Protein AF-A0A950P1V5-F1 (afdb_monomer)

Mean predicted aligned error: 19.99 Å

Radius of gyration: 37.84 Å; Cα contacts (8 Å, |Δi|>4): 64; chains: 1; bounding box: 60×74×129 Å

Sequence (210 aa):
MPAAGVVMMIVVALIVAALVFILVATIMALMKITRGLDQAIAGVRGIIEKTAPVNDVVNTINRNLDAGVDLLEGLLVKKAGLRDAVGLIEGLYPGAARQGLRNFPESTKVTAPRIAEVYTKGTLTLARLGREAPVAGASPNGPALRDVERGSLMARLLYPEIRQSRPEHMPRSPIIGTDSPVRYEPTETPGVRPRMPGRTALAEPQTGES

Foldseek 3Di:
DPPVVVVVVVVVVVVVVVVVVVVVVVVVVVVVVVVVVVVVVVVVVVVCVVCVVVVVVVVVVVVVVVVVLVVVLVVLCVPQNLQRSLQLCCQQPNPCSCVSNVVCNCSVVHDRDPCVVVDDPVVVVVSNVVCVPLVNVCPPPDPSPDCPPVVVVSVCVVPVPPPPPDDPDDDDDDDPDPPPPPPDDDDPDPPDDPDPPDPDDPDDDDDDDD

Solvent-accessible surface area (backbone atoms only — not comparable to full-atom values): 13042 Å² total; per-residue (Å²): 129,63,70,70,61,57,53,52,53,52,53,51,52,51,51,52,52,53,50,51,51,53,52,53,53,50,51,53,51,52,52,52,50,52,54,52,48,52,53,50,51,52,53,52,50,52,50,50,66,69,43,51,69,52,51,58,52,51,54,48,48,52,52,52,50,50,56,50,47,54,50,48,37,51,50,42,32,74,74,59,32,61,58,51,37,33,8,54,36,33,64,78,40,75,81,40,33,67,76,62,32,68,94,40,72,67,56,75,76,50,80,58,50,62,42,85,78,77,45,56,72,68,59,52,49,55,54,46,48,56,51,66,31,76,81,44,65,65,46,94,87,54,79,86,82,75,51,69,67,61,55,50,50,53,52,40,69,76,51,61,88,63,78,81,77,72,66,96,73,71,84,80,72,85,72,90,58,88,85,54,84,83,87,64,84,85,72,81,57,95,88,63,77,82,76,77,80,76,94,71,83,87,76,83,86,83,89,80,84,135

Structure (mmCIF, N/CA/C/O backbone):
data_AF-A0A950P1V5-F1
#
_entry.id   AF-A0A950P1V5-F1
#
loop_
_atom_site.group_PDB
_atom_site.id
_atom_site.type_symbol
_atom_site.label_atom_id
_atom_site.label_alt_id
_atom_site.label_comp_id
_atom_site.label_asym_id
_atom_site.label_entity_id
_atom_site.label_seq_id
_atom_site.pdbx_PDB_ins_code
_atom_site.Cartn_x
_atom_site.Cartn_y
_atom_site.Cartn_z
_atom_site.occupancy
_atom_site.B_iso_or_equiv
_atom_site.auth_seq_id
_atom_site.auth_comp_id
_atom_site.auth_asym_id
_atom_site.auth_atom_id
_atom_site.pdbx_PDB_model_num
ATOM 1 N N . MET A 1 1 ? 29.519 7.840 -70.879 1.00 65.69 1 MET A N 1
ATOM 2 C CA . MET A 1 1 ? 28.304 7.933 -70.037 1.00 65.69 1 MET A CA 1
ATOM 3 C C . MET A 1 1 ? 27.957 9.405 -69.870 1.00 65.69 1 MET A C 1
ATOM 5 O O . MET A 1 1 ? 28.887 10.174 -69.651 1.00 65.69 1 MET A O 1
ATOM 9 N N . PRO A 1 2 ? 26.691 9.826 -70.029 1.00 83.25 2 PRO A N 1
ATOM 10 C CA . PRO A 1 2 ? 26.320 11.230 -69.860 1.00 83.25 2 PRO A CA 1
ATOM 11 C C . PRO A 1 2 ? 26.574 11.660 -68.409 1.00 83.25 2 PRO A C 1
ATOM 13 O O . PRO A 1 2 ? 26.212 10.934 -67.483 1.00 83.25 2 PRO A O 1
ATOM 16 N N . ALA A 1 3 ? 27.189 12.829 -68.208 1.00 81.12 3 ALA A N 1
ATOM 17 C CA . ALA A 1 3 ? 27.579 13.337 -66.887 1.00 81.12 3 ALA A CA 1
ATOM 18 C C . ALA A 1 3 ? 26.415 13.335 -65.872 1.00 81.12 3 ALA A C 1
ATOM 20 O O . ALA A 1 3 ? 26.610 13.002 -64.707 1.00 81.12 3 ALA A O 1
ATOM 21 N N . ALA A 1 4 ? 25.188 13.594 -66.336 1.00 84.25 4 ALA A N 1
ATOM 22 C CA . ALA A 1 4 ? 23.976 13.543 -65.519 1.00 84.25 4 ALA A CA 1
ATOM 23 C C . ALA A 1 4 ? 23.701 12.157 -64.895 1.00 84.25 4 ALA A C 1
ATOM 25 O O . ALA A 1 4 ? 23.273 12.075 -63.745 1.00 84.25 4 ALA A O 1
ATOM 26 N N . GLY A 1 5 ? 23.987 11.064 -65.612 1.00 88.50 5 GLY A N 1
ATOM 27 C CA . GLY A 1 5 ? 23.762 9.702 -65.110 1.00 88.50 5 GLY A CA 1
ATOM 28 C C . GLY A 1 5 ? 24.738 9.308 -63.999 1.00 88.50 5 GLY A C 1
ATOM 29 O O . GLY A 1 5 ? 24.355 8.642 -63.040 1.00 88.50 5 GLY A O 1
ATOM 30 N N . VAL A 1 6 ? 25.987 9.774 -64.088 1.00 90.88 6 VAL A N 1
ATOM 31 C CA . VAL A 1 6 ? 27.009 9.536 -63.056 1.00 90.88 6 VAL A CA 1
ATOM 32 C C . VAL A 1 6 ? 26.657 10.287 -61.770 1.00 90.88 6 VAL A C 1
ATOM 34 O O . VAL A 1 6 ? 26.724 9.711 -60.687 1.00 90.88 6 VAL A O 1
ATOM 37 N N . VAL A 1 7 ? 26.207 11.541 -61.886 1.00 93.19 7 VAL A N 1
ATOM 38 C CA . VAL A 1 7 ? 25.771 12.343 -60.731 1.00 93.19 7 VAL A CA 1
ATOM 39 C C . VAL A 1 7 ? 24.582 11.690 -60.024 1.00 93.19 7 VAL A C 1
ATOM 41 O O . VAL A 1 7 ? 24.609 11.548 -58.804 1.00 93.19 7 VAL A O 1
ATOM 44 N N . MET A 1 8 ? 23.574 11.224 -60.768 1.00 92.50 8 MET A N 1
ATOM 45 C CA . MET A 1 8 ? 22.411 10.541 -60.187 1.00 92.50 8 MET A CA 1
ATOM 46 C C . MET A 1 8 ? 22.811 9.274 -59.414 1.00 92.50 8 MET A C 1
ATOM 48 O O . MET A 1 8 ? 22.358 9.077 -58.288 1.00 92.50 8 MET A O 1
ATOM 52 N N . MET A 1 9 ? 23.698 8.448 -59.980 1.00 93.19 9 MET A N 1
ATOM 53 C CA . MET A 1 9 ? 24.214 7.240 -59.321 1.00 93.19 9 MET A CA 1
ATOM 54 C C . MET A 1 9 ? 24.942 7.561 -58.012 1.00 93.19 9 MET A C 1
ATOM 56 O O . MET A 1 9 ? 24.708 6.895 -57.005 1.00 93.19 9 MET A O 1
ATOM 60 N N . ILE A 1 10 ? 25.779 8.602 -58.003 1.00 95.50 10 ILE A N 1
ATOM 61 C CA . ILE A 1 10 ? 26.493 9.037 -56.794 1.00 95.50 10 ILE A CA 1
ATOM 62 C C . ILE A 1 10 ? 25.501 9.518 -55.729 1.00 95.50 10 ILE A C 1
ATOM 64 O O . ILE A 1 10 ? 25.613 9.122 -54.571 1.00 95.50 10 ILE A O 1
ATOM 68 N N . VAL A 1 11 ? 24.505 10.324 -56.107 1.00 96.44 11 VAL A N 1
ATOM 69 C CA . VAL A 1 11 ? 23.485 10.825 -55.172 1.00 96.44 11 VAL A CA 1
ATOM 70 C C . VAL A 1 11 ? 22.694 9.674 -54.551 1.00 96.44 11 VAL A C 1
ATOM 72 O O . VAL A 1 11 ? 22.540 9.629 -53.332 1.00 96.44 11 VAL A O 1
ATOM 75 N N . VAL A 1 12 ? 22.239 8.712 -55.358 1.00 96.88 12 VAL A N 1
ATOM 76 C CA . VAL A 1 12 ? 21.519 7.532 -54.853 1.00 96.88 12 VAL A CA 1
ATOM 77 C C . VAL A 1 12 ? 22.410 6.708 -53.925 1.00 96.88 12 VAL A C 1
ATOM 79 O O . VAL A 1 12 ? 21.968 6.335 -52.840 1.00 96.88 12 VAL A O 1
ATOM 82 N N . ALA A 1 13 ? 23.670 6.474 -54.299 1.00 96.56 13 ALA A N 1
ATOM 83 C CA . ALA A 1 13 ? 24.614 5.744 -53.458 1.00 96.56 13 ALA A CA 1
ATOM 84 C C . ALA A 1 13 ? 24.830 6.431 -52.098 1.00 96.56 13 ALA A C 1
ATOM 86 O O . ALA A 1 13 ? 24.837 5.756 -51.069 1.00 96.56 13 ALA A O 1
ATOM 87 N N . LEU A 1 14 ? 24.934 7.764 -52.070 1.00 97.56 14 LEU A N 1
ATOM 88 C CA . LEU A 1 14 ? 25.057 8.536 -50.830 1.00 97.56 14 LEU A CA 1
ATOM 89 C C . LEU A 1 14 ? 23.795 8.455 -49.962 1.00 97.56 14 LEU A C 1
ATOM 91 O O . LEU A 1 14 ? 23.908 8.299 -48.748 1.00 97.56 14 LEU A O 1
ATOM 95 N N . ILE A 1 15 ? 22.603 8.514 -50.563 1.00 97.00 15 ILE A N 1
ATOM 96 C CA . ILE A 1 15 ? 21.336 8.361 -49.830 1.00 97.00 15 ILE A CA 1
ATOM 97 C C . ILE A 1 15 ? 21.245 6.965 -49.210 1.00 97.00 15 ILE A C 1
ATOM 99 O O . ILE A 1 15 ? 20.939 6.838 -48.026 1.00 97.00 15 ILE A O 1
ATOM 103 N N . VAL A 1 16 ? 21.552 5.916 -49.980 1.00 97.62 16 VAL A N 1
ATOM 104 C CA . VAL A 1 16 ? 21.552 4.535 -49.476 1.00 97.62 16 VAL A CA 1
ATOM 105 C C . VAL A 1 16 ? 22.568 4.376 -48.345 1.00 97.62 16 VAL A C 1
ATOM 107 O O . VAL A 1 16 ? 22.229 3.822 -47.301 1.00 97.62 16 VAL A O 1
ATOM 110 N N . ALA A 1 17 ? 23.780 4.915 -48.499 1.00 97.00 17 ALA A N 1
ATOM 111 C CA . ALA A 1 17 ? 24.796 4.886 -47.449 1.00 97.00 17 ALA A CA 1
ATOM 112 C C . ALA A 1 17 ? 24.332 5.605 -46.168 1.00 97.00 17 ALA A C 1
ATOM 114 O O . ALA A 1 17 ? 24.506 5.075 -45.070 1.00 97.00 17 ALA A O 1
ATOM 115 N N . ALA A 1 18 ? 23.686 6.769 -46.297 1.00 97.56 18 ALA A N 1
ATOM 116 C CA . ALA A 1 18 ? 23.129 7.506 -45.164 1.00 97.56 18 ALA A CA 1
ATOM 117 C C . ALA A 1 18 ? 22.006 6.726 -44.457 1.00 97.56 18 ALA A C 1
ATOM 119 O O . ALA A 1 18 ? 21.981 6.661 -43.227 1.00 97.56 18 ALA A O 1
ATOM 120 N N . LEU A 1 19 ? 21.110 6.084 -45.215 1.00 97.50 19 LEU A N 1
ATOM 121 C CA . LEU A 1 19 ? 20.041 5.252 -44.655 1.00 97.50 19 LEU A CA 1
ATOM 122 C C . LEU A 1 19 ? 20.596 4.043 -43.898 1.00 97.50 19 LEU A C 1
ATOM 124 O O . LEU A 1 19 ? 20.167 3.778 -42.775 1.00 97.50 19 LEU A O 1
ATOM 128 N N . VAL A 1 20 ? 21.577 3.343 -44.474 1.00 98.06 20 VAL A N 1
ATOM 129 C CA . VAL A 1 20 ? 22.246 2.213 -43.810 1.00 98.06 20 VAL A CA 1
ATOM 130 C C . VAL A 1 20 ? 22.921 2.674 -42.521 1.00 98.06 20 VAL A C 1
ATOM 132 O O . VAL A 1 20 ? 22.780 2.018 -41.491 1.00 98.06 20 VAL A O 1
ATOM 135 N N . PHE A 1 21 ? 23.598 3.823 -42.542 1.00 97.88 21 PHE A N 1
ATOM 136 C CA . PHE A 1 21 ? 24.236 4.376 -41.350 1.00 97.88 21 PHE A CA 1
ATOM 137 C C . PHE A 1 21 ? 23.226 4.657 -40.227 1.00 97.88 21 PHE A C 1
ATOM 139 O O . PHE A 1 21 ? 23.435 4.228 -39.091 1.00 97.88 21 PHE A O 1
ATOM 146 N N . ILE A 1 22 ? 22.105 5.318 -40.538 1.00 97.19 22 ILE A N 1
ATOM 147 C CA . ILE A 1 22 ? 21.042 5.601 -39.558 1.00 97.19 22 ILE A CA 1
ATOM 148 C C . ILE A 1 22 ? 20.439 4.296 -39.018 1.00 97.19 22 ILE A C 1
ATOM 150 O O . ILE A 1 22 ? 20.195 4.167 -37.815 1.00 97.19 22 ILE A O 1
ATOM 154 N N . LEU A 1 23 ? 20.235 3.298 -39.879 1.00 97.25 23 LEU A N 1
ATOM 155 C CA . LEU A 1 23 ? 19.693 2.001 -39.482 1.00 97.25 23 LEU A CA 1
ATOM 156 C C . LEU A 1 23 ? 20.647 1.249 -38.540 1.00 97.25 23 LEU A C 1
ATOM 158 O O . LEU A 1 23 ? 20.227 0.744 -37.502 1.00 97.25 23 LEU A O 1
ATOM 162 N N . VAL A 1 24 ? 21.949 1.248 -38.822 1.00 97.62 24 VAL A N 1
ATOM 163 C CA . VAL A 1 24 ? 22.948 0.650 -37.920 1.00 97.62 24 VAL A CA 1
ATOM 164 C C . VAL A 1 24 ? 23.019 1.409 -36.590 1.00 97.62 24 VAL A C 1
ATOM 166 O O . VAL A 1 24 ? 23.055 0.785 -35.527 1.00 97.62 24 VAL A O 1
ATOM 169 N N . ALA A 1 25 ? 22.985 2.745 -36.617 1.00 96.56 25 ALA A N 1
ATOM 170 C CA . ALA A 1 25 ? 23.008 3.566 -35.407 1.00 96.56 25 ALA A CA 1
ATOM 171 C C . ALA A 1 25 ? 21.788 3.308 -34.504 1.00 96.56 25 ALA A C 1
ATOM 173 O O . ALA A 1 25 ? 21.926 3.179 -33.285 1.00 96.56 25 ALA A O 1
ATOM 174 N N . THR A 1 26 ? 20.598 3.180 -35.096 1.00 96.38 26 THR A N 1
ATOM 175 C CA . THR A 1 26 ? 19.358 2.885 -34.359 1.00 96.38 26 THR A CA 1
ATOM 176 C C . THR A 1 26 ? 19.363 1.475 -33.769 1.00 96.38 26 THR A C 1
ATOM 178 O O . THR A 1 26 ? 19.018 1.318 -32.597 1.00 96.38 26 THR A O 1
ATOM 181 N N . ILE A 1 27 ? 19.846 0.463 -34.500 1.00 96.31 27 ILE A N 1
ATOM 182 C CA . ILE A 1 27 ? 20.024 -0.901 -33.967 1.00 96.31 27 ILE A CA 1
ATOM 183 C C . ILE A 1 27 ? 20.976 -0.896 -32.764 1.00 96.31 27 ILE A C 1
ATOM 185 O O . ILE A 1 27 ? 20.660 -1.467 -31.720 1.00 96.31 27 ILE A O 1
ATOM 189 N N . MET A 1 28 ? 22.114 -0.206 -32.871 1.00 97.31 28 MET A N 1
ATOM 190 C CA . MET A 1 28 ? 23.086 -0.093 -31.776 1.00 97.31 28 MET A CA 1
ATOM 191 C C . MET A 1 28 ? 22.478 0.579 -30.535 1.00 97.31 28 MET A C 1
ATOM 193 O O . MET A 1 28 ? 22.714 0.136 -29.406 1.00 97.31 28 MET A O 1
ATOM 197 N N . ALA A 1 29 ? 21.654 1.613 -30.727 1.00 94.94 29 ALA A N 1
ATOM 198 C CA . ALA A 1 29 ? 20.938 2.271 -29.637 1.00 94.94 29 ALA A CA 1
ATOM 199 C C . ALA A 1 29 ? 19.923 1.330 -28.963 1.00 94.94 29 ALA A C 1
ATOM 201 O O . ALA A 1 29 ? 19.911 1.222 -27.734 1.00 94.94 29 ALA A O 1
ATOM 202 N N . LEU A 1 30 ? 19.127 0.594 -29.745 1.00 95.88 30 LEU A N 1
ATOM 203 C CA . LEU A 1 30 ? 18.165 -0.386 -29.226 1.00 95.88 30 LEU A CA 1
ATOM 204 C C . LEU A 1 30 ? 18.854 -1.524 -28.462 1.00 95.88 30 LEU A C 1
ATOM 206 O O . LEU A 1 30 ? 18.394 -1.925 -27.390 1.00 95.88 30 LEU A O 1
ATOM 210 N N . MET A 1 31 ? 20.002 -2.001 -28.950 1.00 94.00 31 MET A N 1
ATOM 211 C CA . MET A 1 31 ? 20.807 -2.997 -28.239 1.00 94.00 31 MET A CA 1
ATOM 212 C C . MET A 1 31 ? 21.306 -2.479 -26.886 1.00 94.00 31 MET A C 1
ATOM 214 O O . MET A 1 31 ? 21.291 -3.219 -25.901 1.00 94.00 31 MET A O 1
ATOM 218 N N . LYS A 1 32 ? 21.726 -1.210 -26.810 1.00 94.31 32 LYS A N 1
ATOM 219 C CA . LYS A 1 32 ? 22.147 -0.588 -25.545 1.00 94.31 32 LYS A CA 1
ATOM 220 C C . LYS A 1 32 ? 20.990 -0.508 -24.547 1.00 94.31 32 LYS A C 1
ATOM 222 O O . LYS A 1 32 ? 21.189 -0.823 -23.377 1.00 94.31 32 LYS A O 1
ATOM 227 N N . ILE A 1 33 ? 19.798 -0.124 -25.009 1.00 93.19 33 ILE A N 1
ATOM 228 C CA . ILE A 1 33 ? 18.591 -0.066 -24.172 1.00 93.19 33 ILE A CA 1
ATOM 229 C C . ILE A 1 33 ? 18.236 -1.458 -23.648 1.00 93.19 33 ILE A C 1
ATOM 231 O O . ILE A 1 33 ? 18.014 -1.611 -22.453 1.00 93.19 33 ILE A O 1
ATOM 235 N N . THR A 1 34 ? 18.254 -2.474 -24.514 1.00 92.56 34 THR A N 1
ATOM 236 C CA . THR A 1 34 ? 17.926 -3.860 -24.139 1.00 92.56 34 THR A CA 1
ATOM 237 C C . THR A 1 34 ? 18.865 -4.374 -23.046 1.00 92.56 34 THR A C 1
ATOM 239 O O . THR A 1 34 ? 18.408 -4.850 -22.015 1.00 92.56 34 THR A O 1
ATOM 242 N N . ARG A 1 35 ? 20.179 -4.158 -23.195 1.00 94.44 35 ARG A N 1
ATOM 243 C CA . ARG A 1 35 ? 21.163 -4.533 -22.163 1.00 94.44 35 ARG A CA 1
ATOM 244 C C . ARG A 1 35 ? 20.966 -3.773 -20.850 1.00 94.44 35 ARG A C 1
ATOM 246 O O . ARG A 1 35 ? 21.122 -4.347 -19.776 1.00 94.44 35 ARG A O 1
ATOM 253 N N . GLY A 1 36 ? 20.636 -2.482 -20.928 1.00 91.12 36 GLY A N 1
ATOM 254 C CA . GLY A 1 36 ? 20.310 -1.682 -19.745 1.00 91.12 36 GLY A CA 1
ATOM 255 C C . GLY A 1 36 ? 19.058 -2.196 -19.028 1.00 91.12 36 GLY A C 1
ATOM 256 O O . GLY A 1 36 ? 19.032 -2.256 -17.799 1.00 91.12 36 GLY A O 1
ATOM 257 N N . LEU A 1 37 ? 18.051 -2.625 -19.793 1.00 92.19 37 LEU A N 1
ATOM 258 C CA . LEU A 1 37 ? 16.837 -3.238 -19.266 1.00 92.19 37 LEU A CA 1
ATOM 259 C C . LEU A 1 37 ? 17.136 -4.582 -18.588 1.00 92.19 37 LEU A C 1
ATOM 261 O O . LEU A 1 37 ? 16.669 -4.798 -17.474 1.00 92.19 37 LEU A O 1
ATOM 265 N N . ASP A 1 38 ? 17.964 -5.437 -19.192 1.00 92.00 38 ASP A N 1
ATOM 266 C CA . ASP A 1 38 ? 18.373 -6.716 -18.593 1.00 92.00 38 ASP A CA 1
ATOM 267 C C . ASP A 1 38 ? 19.063 -6.513 -17.236 1.00 92.00 38 ASP A C 1
ATOM 269 O O . ASP A 1 38 ? 18.771 -7.212 -16.262 1.00 92.00 38 ASP A O 1
ATOM 273 N N . GLN A 1 39 ? 19.935 -5.505 -17.137 1.00 91.12 39 GLN A N 1
ATOM 274 C CA . GLN A 1 39 ? 20.599 -5.158 -15.880 1.00 91.12 39 GLN A CA 1
ATOM 275 C C . GLN A 1 39 ? 19.604 -4.661 -14.820 1.00 91.12 39 GLN A C 1
ATOM 277 O O . GLN A 1 39 ? 19.703 -5.045 -13.651 1.00 91.12 39 GLN A O 1
ATOM 282 N N . ALA A 1 40 ? 18.631 -3.836 -15.215 1.00 89.81 40 ALA A N 1
ATOM 283 C CA . ALA A 1 40 ? 17.577 -3.376 -14.315 1.00 89.81 40 ALA A CA 1
ATOM 284 C C . ALA A 1 40 ? 16.699 -4.542 -13.826 1.00 89.81 40 ALA A C 1
ATOM 286 O O . ALA A 1 40 ? 16.426 -4.640 -12.629 1.00 89.81 40 ALA A O 1
ATOM 287 N N . ILE A 1 41 ? 16.320 -5.463 -14.718 1.00 87.19 41 ILE A N 1
ATOM 288 C CA . ILE A 1 41 ? 15.543 -6.665 -14.382 1.00 87.19 41 ILE A CA 1
ATOM 289 C C . ILE A 1 41 ? 16.311 -7.548 -13.393 1.00 87.19 41 ILE A C 1
ATOM 291 O O . ILE A 1 41 ? 15.729 -8.003 -12.407 1.00 87.19 41 ILE A O 1
ATOM 295 N N . ALA A 1 42 ? 17.616 -7.751 -13.600 1.00 89.69 42 ALA A N 1
ATOM 296 C CA . ALA A 1 42 ? 18.455 -8.498 -12.663 1.00 89.69 42 ALA A CA 1
ATOM 297 C C . ALA A 1 42 ? 18.481 -7.845 -11.267 1.00 89.69 42 ALA A C 1
ATOM 299 O O . ALA A 1 42 ? 18.343 -8.536 -10.255 1.00 89.69 42 ALA A O 1
ATOM 300 N N . GLY A 1 43 ? 18.582 -6.511 -11.207 1.00 88.12 43 GLY A N 1
ATOM 301 C CA . GLY A 1 43 ? 18.497 -5.753 -9.956 1.00 88.12 43 GLY A CA 1
ATOM 302 C C . GLY A 1 43 ? 17.152 -5.925 -9.244 1.00 88.12 43 GLY A C 1
ATOM 303 O O . GLY A 1 43 ? 17.119 -6.235 -8.052 1.00 88.12 43 GLY A O 1
ATOM 304 N N . VAL A 1 44 ? 16.040 -5.794 -9.976 1.00 87.00 44 VAL A N 1
ATOM 305 C CA . VAL A 1 44 ? 14.681 -5.979 -9.434 1.00 87.00 44 VAL A CA 1
ATOM 306 C C . VAL A 1 44 ? 14.473 -7.408 -8.935 1.00 87.00 44 VAL A C 1
ATOM 308 O O . VAL A 1 44 ? 13.940 -7.602 -7.842 1.00 87.00 44 VAL A O 1
ATOM 311 N N . ARG A 1 45 ? 14.947 -8.416 -9.674 1.00 86.75 45 ARG A N 1
ATOM 312 C CA . ARG A 1 45 ? 14.884 -9.817 -9.242 1.00 86.75 45 ARG A CA 1
ATOM 313 C C . ARG A 1 45 ? 15.635 -10.037 -7.929 1.00 86.75 45 ARG A C 1
ATOM 315 O O . ARG A 1 45 ? 15.087 -10.655 -7.021 1.00 86.75 45 ARG A O 1
ATOM 322 N N . GLY A 1 46 ? 16.828 -9.458 -7.788 1.00 85.44 46 GLY A N 1
ATOM 323 C CA . GLY A 1 46 ? 17.586 -9.512 -6.537 1.00 85.44 46 GLY A CA 1
ATOM 324 C C . GLY A 1 46 ? 16.860 -8.851 -5.357 1.00 85.44 46 GLY A C 1
ATOM 325 O O . GLY A 1 46 ? 16.963 -9.330 -4.229 1.00 85.44 46 GLY A O 1
ATOM 326 N N . ILE A 1 47 ? 16.090 -7.783 -5.595 1.00 81.31 47 ILE A N 1
ATOM 327 C CA . ILE A 1 47 ? 15.239 -7.166 -4.563 1.00 81.31 47 ILE A CA 1
ATOM 328 C C . ILE A 1 47 ? 14.101 -8.112 -4.173 1.00 81.31 47 ILE A C 1
ATOM 330 O O . ILE A 1 47 ? 13.855 -8.297 -2.983 1.00 81.31 47 ILE A O 1
ATOM 334 N N . ILE A 1 48 ? 1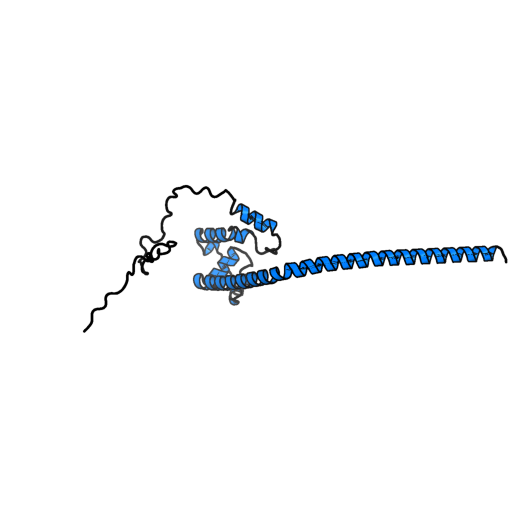3.425 -8.736 -5.139 1.00 76.94 48 ILE A N 1
ATOM 335 C CA . ILE A 1 48 ? 12.334 -9.687 -4.870 1.00 76.94 48 ILE A CA 1
ATOM 336 C C . ILE A 1 48 ? 12.849 -10.873 -4.048 1.00 76.94 48 ILE A C 1
ATOM 338 O O . ILE A 1 48 ? 12.263 -11.211 -3.024 1.00 76.94 48 ILE A O 1
ATOM 342 N N . GLU A 1 49 ? 13.983 -11.458 -4.435 1.00 84.06 49 GLU A N 1
ATOM 343 C CA . GLU A 1 49 ? 14.591 -12.583 -3.714 1.00 84.06 49 GLU A CA 1
ATOM 344 C C . GLU A 1 49 ? 14.985 -12.194 -2.279 1.00 84.06 49 GLU A C 1
ATOM 346 O O . GLU A 1 49 ? 14.738 -12.949 -1.340 1.00 84.06 49 GLU A O 1
ATOM 351 N N . LYS A 1 50 ? 15.520 -10.982 -2.078 1.00 85.75 50 LYS A N 1
ATOM 352 C CA . LYS A 1 50 ? 15.870 -10.473 -0.739 1.00 85.75 50 LYS A CA 1
ATOM 353 C C . LYS A 1 50 ? 14.662 -10.071 0.109 1.00 85.75 50 LYS A C 1
ATOM 355 O O . LYS A 1 50 ? 14.757 -10.086 1.332 1.00 85.75 50 LYS A O 1
ATOM 360 N N . THR A 1 51 ? 13.545 -9.695 -0.511 1.00 79.56 51 THR A N 1
ATOM 361 C CA . THR A 1 51 ? 12.313 -9.288 0.191 1.00 79.56 51 THR A CA 1
ATOM 362 C C . THR A 1 51 ? 11.344 -10.445 0.412 1.00 79.56 51 THR A C 1
ATOM 364 O O . THR A 1 51 ? 10.467 -10.331 1.266 1.00 79.56 51 THR A O 1
ATOM 367 N N . ALA A 1 52 ? 11.531 -11.581 -0.265 1.00 80.06 52 ALA A N 1
ATOM 368 C CA . ALA A 1 52 ? 10.702 -12.770 -0.088 1.00 80.06 52 ALA A CA 1
ATOM 369 C C . ALA A 1 52 ? 10.560 -13.208 1.387 1.00 80.06 52 ALA A C 1
ATOM 371 O O . ALA A 1 52 ? 9.421 -13.376 1.822 1.00 80.06 52 ALA A O 1
ATOM 372 N N . PRO A 1 53 ? 11.629 -13.275 2.211 1.00 81.56 53 PRO A N 1
ATOM 373 C CA . PRO A 1 53 ? 11.489 -13.645 3.624 1.00 81.56 53 PRO A CA 1
ATOM 374 C C . PRO A 1 53 ? 10.697 -12.620 4.450 1.00 81.56 53 PRO A C 1
ATOM 376 O O . PRO A 1 53 ? 10.061 -12.967 5.443 1.00 81.56 53 PRO A O 1
ATOM 379 N N . VAL A 1 54 ? 10.720 -11.343 4.051 1.00 85.19 54 VAL A N 1
ATOM 380 C CA . VAL A 1 54 ? 9.973 -10.275 4.733 1.00 85.19 54 VAL A CA 1
ATOM 381 C C . VAL A 1 54 ? 8.472 -10.430 4.488 1.00 85.19 54 VAL A C 1
ATOM 383 O O . VAL A 1 54 ? 7.682 -10.162 5.391 1.00 85.19 54 VAL A O 1
ATOM 386 N N . ASN A 1 55 ? 8.067 -10.923 3.314 1.00 75.88 55 ASN A N 1
ATOM 387 C CA . ASN A 1 55 ? 6.655 -11.148 3.002 1.00 75.88 55 ASN A CA 1
ATOM 388 C C . ASN A 1 55 ? 6.015 -12.162 3.956 1.00 75.88 55 ASN A C 1
ATOM 390 O O . ASN A 1 55 ? 4.909 -11.927 4.437 1.00 75.88 55 ASN A O 1
ATOM 394 N N . ASP A 1 56 ? 6.717 -13.243 4.297 1.00 82.62 56 ASP A N 1
ATOM 395 C CA . ASP A 1 56 ? 6.206 -14.251 5.235 1.00 82.62 56 ASP A CA 1
ATOM 396 C C . ASP A 1 56 ? 6.029 -13.688 6.650 1.00 82.62 56 ASP A C 1
ATOM 398 O O . ASP A 1 56 ? 5.035 -13.974 7.330 1.00 82.62 56 ASP A O 1
ATOM 402 N N . VAL A 1 57 ? 6.959 -12.830 7.079 1.00 84.00 57 VAL A N 1
ATOM 403 C CA . VAL A 1 57 ? 6.863 -12.112 8.357 1.00 84.00 57 VAL A CA 1
ATOM 404 C C . VAL A 1 57 ? 5.666 -11.163 8.346 1.00 84.00 57 VAL A C 1
ATOM 406 O O . VAL A 1 57 ? 4.848 -11.214 9.262 1.00 84.00 57 VAL A O 1
ATOM 409 N N . VAL A 1 58 ? 5.506 -10.351 7.297 1.00 81.62 58 VAL A N 1
ATOM 410 C CA . VAL A 1 58 ? 4.372 -9.420 7.154 1.00 81.62 58 VAL A CA 1
ATOM 411 C C . VAL A 1 58 ? 3.041 -10.173 7.126 1.00 81.62 58 VAL A C 1
ATOM 413 O O . VAL A 1 58 ? 2.107 -9.791 7.826 1.00 81.62 58 VAL A O 1
ATOM 416 N N . ASN A 1 59 ? 2.958 -11.288 6.401 1.00 81.88 59 ASN A N 1
ATOM 417 C CA . ASN A 1 59 ? 1.762 -12.130 6.362 1.00 81.88 59 ASN A CA 1
ATOM 418 C C . ASN A 1 59 ? 1.444 -12.741 7.732 1.00 81.88 59 ASN A C 1
ATOM 420 O O . ASN A 1 59 ? 0.280 -12.892 8.100 1.00 81.88 59 ASN A O 1
ATOM 424 N N . THR A 1 60 ? 2.464 -13.099 8.508 1.00 88.00 60 THR A N 1
ATOM 425 C CA . THR A 1 60 ? 2.283 -13.609 9.874 1.00 88.00 60 THR A CA 1
ATOM 426 C C . THR A 1 60 ? 1.829 -12.509 10.828 1.00 88.00 60 THR A C 1
ATOM 428 O O . THR A 1 60 ? 0.904 -12.730 11.606 1.00 88.00 60 THR A O 1
ATOM 431 N N . ILE A 1 61 ? 2.409 -11.312 10.725 1.00 81.75 61 ILE A N 1
ATOM 432 C CA . ILE A 1 61 ? 1.977 -10.138 11.489 1.00 81.75 61 ILE A CA 1
ATOM 433 C C . ILE A 1 61 ? 0.518 -9.816 11.174 1.00 81.75 61 ILE A C 1
ATOM 435 O O . ILE A 1 61 ? -0.275 -9.700 12.100 1.00 81.75 61 ILE A O 1
ATOM 439 N N . ASN A 1 62 ? 0.142 -9.742 9.897 1.00 82.50 62 ASN A N 1
ATOM 440 C CA . ASN A 1 62 ? -1.230 -9.431 9.498 1.00 82.50 62 ASN A CA 1
ATOM 441 C C . ASN A 1 62 ? -2.225 -10.469 10.026 1.00 82.50 62 ASN A C 1
ATOM 443 O O . ASN A 1 62 ? -3.235 -10.088 10.604 1.00 82.50 62 ASN A O 1
ATOM 447 N N . ARG A 1 63 ? -1.902 -11.768 9.936 1.00 86.06 63 ARG A N 1
ATOM 448 C CA . ARG A 1 63 ? -2.739 -12.829 10.524 1.00 86.06 63 ARG A CA 1
ATOM 449 C C . ARG A 1 63 ? -2.905 -12.676 12.036 1.00 86.06 63 ARG A C 1
ATOM 451 O O . ARG A 1 63 ? -4.012 -12.822 12.544 1.00 86.06 63 ARG A O 1
ATOM 458 N N . ASN A 1 64 ? -1.824 -12.375 12.754 1.00 87.31 64 ASN A N 1
ATOM 459 C CA . ASN A 1 64 ? -1.875 -12.194 14.204 1.00 87.31 64 ASN A CA 1
ATOM 460 C C . ASN A 1 64 ? -2.638 -10.924 14.601 1.00 87.31 64 ASN A C 1
ATOM 462 O O . ASN A 1 64 ? -3.357 -10.933 15.597 1.00 87.31 64 ASN A O 1
ATOM 466 N N . LEU A 1 65 ? -2.488 -9.842 13.833 1.00 87.62 65 LEU A N 1
ATOM 467 C CA . LEU A 1 65 ? -3.227 -8.602 14.045 1.00 87.62 65 LEU A CA 1
ATOM 468 C C . LEU A 1 65 ? -4.716 -8.803 13.782 1.00 87.62 65 LEU A C 1
ATOM 470 O O . LEU A 1 65 ? -5.510 -8.380 14.613 1.00 87.62 65 LEU A O 1
ATOM 474 N N . ASP A 1 66 ? -5.097 -9.489 12.705 1.00 84.12 66 ASP A N 1
ATOM 475 C CA . ASP A 1 66 ? -6.503 -9.800 12.439 1.00 84.12 66 ASP A CA 1
ATOM 476 C C . ASP A 1 66 ? -7.102 -10.672 13.551 1.00 84.12 66 ASP A C 1
ATOM 478 O O . ASP A 1 66 ? -8.132 -10.305 14.108 1.00 84.12 66 ASP A O 1
ATOM 482 N N . ALA A 1 67 ? -6.410 -11.733 13.984 1.00 86.50 67 ALA A N 1
ATOM 483 C CA . ALA A 1 67 ? -6.867 -12.556 15.109 1.00 86.50 67 ALA A CA 1
ATOM 484 C C . ALA A 1 67 ? -6.974 -11.759 16.426 1.00 86.50 67 ALA A C 1
ATOM 486 O O . ALA A 1 67 ? -7.882 -11.972 17.233 1.00 86.50 67 ALA A O 1
ATOM 487 N N . GLY A 1 68 ? -6.045 -10.827 16.657 1.00 87.44 68 GLY A N 1
ATOM 488 C CA . GLY A 1 68 ? -6.088 -9.912 17.794 1.00 87.44 68 GLY A CA 1
ATOM 489 C C . GLY A 1 68 ? -7.277 -8.955 17.723 1.00 87.44 68 GLY A C 1
ATOM 490 O O . GLY A 1 68 ? -7.956 -8.754 18.730 1.00 87.44 68 GLY A O 1
ATOM 491 N N . VAL A 1 69 ? -7.561 -8.404 16.540 1.00 87.44 69 VAL A N 1
ATOM 492 C CA . VAL A 1 69 ? -8.741 -7.566 16.308 1.00 87.44 69 VAL A CA 1
ATOM 493 C C . VAL A 1 69 ? -10.004 -8.379 16.562 1.00 87.44 69 VAL A C 1
ATOM 495 O O . VAL A 1 69 ? -10.814 -7.935 17.364 1.00 87.44 69 VAL A O 1
ATOM 498 N N . ASP A 1 70 ? -10.134 -9.587 16.015 1.00 87.81 70 ASP A N 1
ATOM 499 C CA . ASP A 1 70 ? -11.306 -10.452 16.227 1.00 87.81 70 ASP A CA 1
ATOM 500 C C . ASP A 1 70 ? -11.595 -10.695 17.719 1.00 87.81 70 ASP A C 1
ATOM 502 O O . ASP A 1 70 ? -12.739 -10.597 18.177 1.00 87.81 70 ASP A O 1
ATOM 506 N N . LEU A 1 71 ? -10.548 -10.942 18.515 1.00 89.38 71 LEU A N 1
ATOM 507 C CA . LEU A 1 71 ? -10.673 -11.067 19.969 1.00 89.38 71 LEU A CA 1
ATOM 508 C C . LEU A 1 71 ? -11.128 -9.763 20.632 1.00 89.38 71 LEU A C 1
ATOM 510 O O . LEU A 1 71 ? -11.967 -9.802 21.535 1.00 89.38 71 LEU A O 1
ATOM 514 N N . LEU A 1 72 ? -10.590 -8.616 20.212 1.00 88.94 72 LEU A N 1
ATOM 515 C CA . LEU A 1 72 ? -10.975 -7.308 20.746 1.00 88.94 72 LEU A CA 1
ATOM 516 C C . LEU A 1 72 ? -12.415 -6.938 20.376 1.00 88.94 72 LEU A C 1
ATOM 518 O O . LEU A 1 72 ? -13.135 -6.446 21.245 1.00 88.94 72 LEU A O 1
ATOM 522 N N . GLU A 1 73 ? -12.860 -7.227 19.150 1.00 88.12 73 GLU A N 1
ATOM 523 C CA . GLU A 1 73 ? -14.259 -7.071 18.732 1.00 88.12 73 GLU A CA 1
ATOM 524 C C . GLU A 1 73 ? -15.174 -7.892 19.654 1.00 88.12 73 GLU A C 1
ATOM 526 O O . GLU A 1 73 ? -16.127 -7.368 20.240 1.00 88.12 73 GLU A O 1
ATOM 531 N N . GLY A 1 74 ? -14.837 -9.172 19.851 1.00 88.75 74 GLY A N 1
ATOM 532 C CA . GLY A 1 74 ? -15.594 -10.081 20.708 1.00 88.75 74 GLY A CA 1
ATOM 533 C C . GLY A 1 74 ? -15.628 -9.646 22.172 1.00 88.75 74 GLY A C 1
ATOM 534 O O . GLY A 1 74 ? -16.686 -9.670 22.806 1.00 88.75 74 GLY A O 1
ATOM 535 N N . LEU A 1 75 ? -14.492 -9.209 22.721 1.00 90.56 75 LEU A N 1
ATOM 536 C CA . LEU A 1 75 ? -14.410 -8.709 24.094 1.00 90.56 75 LEU A CA 1
ATOM 537 C C . LEU A 1 75 ? -15.191 -7.410 24.278 1.00 90.56 75 LEU A C 1
ATOM 539 O O . LEU A 1 75 ? -15.884 -7.269 25.289 1.00 90.56 75 LEU A O 1
ATOM 543 N N . LEU A 1 76 ? -15.114 -6.488 23.317 1.00 88.06 76 LEU A N 1
ATOM 544 C CA . LEU A 1 76 ? -15.834 -5.223 23.372 1.00 88.06 76 LEU A CA 1
ATOM 545 C C . LEU A 1 76 ? -17.345 -5.465 23.375 1.00 88.06 76 LEU A C 1
ATOM 547 O O . LEU A 1 76 ? -18.035 -4.974 24.268 1.00 88.06 76 LEU A O 1
ATOM 551 N N . VAL A 1 77 ? -17.854 -6.290 22.456 1.00 89.25 77 VAL A N 1
ATOM 552 C CA . VAL A 1 77 ? -19.284 -6.632 22.411 1.00 89.25 77 VAL A CA 1
ATOM 553 C C . VAL A 1 77 ? -19.711 -7.409 23.658 1.00 89.25 77 VAL A C 1
ATOM 555 O O . VAL A 1 77 ? -20.775 -7.136 24.206 1.00 89.25 77 VAL A O 1
ATOM 558 N N . LYS A 1 78 ? -18.880 -8.320 24.178 1.00 90.06 78 LYS A N 1
ATOM 559 C CA . LYS A 1 78 ? -19.188 -9.070 25.408 1.00 90.06 78 LYS A CA 1
ATOM 560 C C . LYS A 1 78 ? -19.247 -8.185 26.659 1.00 90.06 78 LYS A C 1
ATOM 562 O O . LYS A 1 78 ? -19.968 -8.520 27.596 1.00 90.06 78 LYS A O 1
ATOM 567 N N . LYS A 1 79 ? -18.458 -7.108 26.718 1.00 88.12 79 LYS A N 1
ATOM 568 C CA . LYS A 1 79 ? -18.353 -6.236 27.902 1.00 88.12 79 LYS A CA 1
ATOM 569 C C . LYS A 1 79 ? -19.264 -5.017 27.850 1.00 88.12 79 LYS A C 1
ATOM 571 O O . LYS A 1 79 ? -19.806 -4.656 28.888 1.00 88.12 79 LYS A O 1
ATOM 576 N N . ALA A 1 80 ? -19.413 -4.399 26.684 1.00 83.00 80 ALA A N 1
ATOM 577 C CA . ALA A 1 80 ? -20.244 -3.214 26.499 1.00 83.00 80 ALA A CA 1
ATOM 578 C C . ALA A 1 80 ? -21.638 -3.557 25.949 1.00 83.00 80 ALA A C 1
ATOM 580 O O . ALA A 1 80 ? -22.590 -2.835 26.198 1.00 83.00 80 ALA A O 1
ATOM 581 N N . GLY A 1 81 ? -21.786 -4.669 25.228 1.00 87.31 81 GLY A N 1
ATOM 582 C CA . GLY A 1 81 ? -22.965 -4.932 24.406 1.00 87.31 81 GLY A CA 1
ATOM 583 C C . GLY A 1 81 ? -22.833 -4.304 23.015 1.00 87.31 81 GLY A C 1
ATOM 584 O O . GLY A 1 81 ? -22.100 -3.338 22.807 1.00 87.31 81 GLY A O 1
ATOM 585 N N . LEU A 1 82 ? -23.545 -4.864 22.032 1.00 87.38 82 LEU A N 1
ATOM 586 C CA . LEU A 1 82 ? -23.379 -4.501 20.618 1.00 87.38 82 LEU A CA 1
ATOM 587 C C . LEU A 1 82 ? -23.692 -3.022 20.335 1.00 87.38 82 LEU A C 1
ATOM 589 O O . LEU A 1 82 ? -22.945 -2.354 19.627 1.00 87.38 82 LEU A O 1
ATOM 593 N N . ARG A 1 83 ? -24.776 -2.492 20.911 1.00 86.38 83 ARG A N 1
ATOM 594 C CA . ARG A 1 83 ? -25.208 -1.099 20.700 1.00 86.38 83 ARG A CA 1
ATOM 595 C C . ARG A 1 83 ? -24.205 -0.084 21.233 1.00 86.38 83 ARG A C 1
ATOM 597 O O . ARG A 1 83 ? -23.909 0.912 20.576 1.00 86.38 83 ARG A O 1
ATOM 604 N N . ASP A 1 84 ? -23.668 -0.380 22.400 1.00 84.88 84 ASP A N 1
ATOM 605 C CA . ASP A 1 84 ? -22.730 0.464 23.122 1.00 84.88 84 ASP A CA 1
ATOM 606 C C . ASP A 1 84 ? -21.325 0.390 22.515 1.00 84.88 84 ASP A C 1
ATOM 608 O O . ASP A 1 84 ? -20.658 1.421 22.412 1.00 84.88 84 ASP A O 1
ATOM 612 N N . ALA A 1 85 ? -20.924 -0.781 22.006 1.00 87.00 85 ALA A N 1
ATOM 613 C CA . ALA A 1 85 ? -19.718 -0.967 21.201 1.00 87.00 85 ALA A CA 1
ATOM 614 C C . ALA A 1 85 ? -19.767 -0.162 19.890 1.00 87.00 85 ALA A C 1
ATOM 616 O O . ALA A 1 85 ? -18.819 0.559 19.578 1.00 87.00 85 ALA A O 1
ATOM 617 N N . VAL A 1 86 ? -20.887 -0.227 19.155 1.00 87.75 86 VAL A N 1
ATOM 618 C CA . VAL A 1 86 ? -21.105 0.578 17.937 1.00 87.75 86 VAL A CA 1
ATOM 619 C C . VAL A 1 86 ? -21.024 2.069 18.260 1.00 87.75 86 VAL A C 1
ATOM 621 O O . VAL A 1 86 ? -20.317 2.804 17.575 1.00 87.75 86 VAL A O 1
ATOM 624 N N . GLY A 1 87 ? -21.697 2.511 19.328 1.00 85.12 87 GLY A N 1
ATOM 625 C CA . GLY A 1 87 ? -21.650 3.901 19.780 1.00 85.12 87 GLY A CA 1
ATOM 626 C C . GLY A 1 87 ? -20.237 4.366 20.102 1.00 85.12 87 GLY A C 1
ATOM 627 O O . GLY A 1 87 ? -19.812 5.413 19.620 1.00 85.12 87 GLY A O 1
ATOM 628 N N . LEU A 1 88 ? -19.493 3.577 20.879 1.00 83.88 88 LEU A N 1
ATOM 629 C CA . LEU A 1 88 ? -18.127 3.908 21.277 1.00 83.88 88 LEU A CA 1
ATOM 630 C C . LEU A 1 88 ? -17.195 4.025 20.064 1.00 83.88 88 LEU A C 1
ATOM 632 O O . LEU A 1 88 ? -16.445 4.997 19.973 1.00 83.88 88 LEU A O 1
ATOM 636 N N . ILE A 1 89 ? -17.265 3.081 19.120 1.00 84.00 89 ILE A N 1
ATOM 637 C CA . ILE A 1 89 ? -16.423 3.112 17.918 1.00 84.00 89 ILE A CA 1
ATOM 638 C C . ILE A 1 89 ? -16.801 4.294 17.023 1.00 84.00 89 ILE A C 1
ATOM 640 O O . ILE A 1 89 ? -15.919 5.081 16.694 1.00 84.00 89 ILE A O 1
ATOM 644 N N . GLU A 1 90 ? -18.083 4.479 16.689 1.00 82.56 90 GLU A N 1
ATOM 645 C CA . GLU A 1 90 ? -18.542 5.617 15.869 1.00 82.56 90 GLU A CA 1
ATOM 646 C C . GLU A 1 90 ? -18.226 6.970 16.516 1.00 82.56 90 GLU A C 1
ATOM 648 O O . GLU A 1 90 ? -17.898 7.947 15.843 1.00 82.56 90 GLU A O 1
ATOM 653 N N . GLY A 1 91 ? -18.292 7.033 17.844 1.00 78.88 91 GLY A N 1
ATOM 654 C CA . GLY A 1 91 ? -17.995 8.232 18.607 1.00 78.88 91 GLY A CA 1
ATOM 655 C C . GLY A 1 91 ? -16.510 8.607 18.646 1.00 78.88 91 GLY A C 1
ATOM 656 O O . GLY A 1 91 ? -16.175 9.792 18.715 1.00 78.88 91 GLY A O 1
ATOM 657 N N . LEU A 1 92 ? -15.613 7.619 18.606 1.00 77.69 92 LEU A N 1
ATOM 658 C CA . LEU A 1 92 ? -14.161 7.834 18.581 1.00 77.69 92 LEU A CA 1
ATOM 659 C C . LEU A 1 92 ? -13.623 8.003 17.157 1.00 77.69 92 LEU A C 1
ATOM 661 O O . LEU A 1 92 ? -12.759 8.859 16.924 1.00 77.69 92 LEU A O 1
ATOM 665 N N . TYR A 1 93 ? -14.155 7.198 16.236 1.00 76.19 93 TYR A N 1
ATOM 666 C CA . TYR A 1 93 ? -13.784 7.078 14.831 1.00 76.19 93 TYR A CA 1
ATOM 667 C C . TYR A 1 93 ? -15.056 6.989 13.964 1.00 76.19 93 TYR A C 1
ATOM 669 O O . TYR A 1 93 ? -15.547 5.891 13.686 1.00 76.19 93 TYR A O 1
ATOM 677 N N . PRO A 1 94 ? -15.590 8.136 13.512 1.00 80.69 94 PRO A N 1
ATOM 678 C CA . PRO A 1 94 ? -16.790 8.166 12.682 1.00 80.69 94 PRO A CA 1
ATOM 679 C C . PRO A 1 94 ? -16.641 7.318 11.411 1.00 80.69 94 PRO A C 1
ATOM 681 O O . PRO A 1 94 ? -15.659 7.444 10.678 1.00 80.69 94 PRO A O 1
ATOM 684 N N . GLY A 1 95 ? -17.624 6.462 11.147 1.00 79.19 95 GLY A N 1
ATOM 685 C CA . GLY A 1 95 ? -17.682 5.528 10.024 1.00 79.19 95 GLY A CA 1
ATOM 686 C C . GLY A 1 95 ? -16.923 4.213 10.227 1.00 79.19 95 GLY A C 1
ATOM 687 O O . GLY A 1 95 ? -17.030 3.327 9.373 1.00 79.19 95 GLY A O 1
ATOM 688 N N . ALA A 1 96 ? -16.175 4.060 11.326 1.00 81.38 96 ALA A N 1
ATOM 689 C CA . ALA A 1 96 ? -15.312 2.904 11.549 1.00 81.38 96 ALA A CA 1
ATOM 690 C C . ALA A 1 96 ? -16.028 1.700 12.178 1.00 81.38 96 ALA A C 1
ATOM 692 O O . ALA A 1 96 ? -15.469 0.604 12.145 1.00 81.38 96 ALA A O 1
ATOM 693 N N . ALA A 1 97 ? -17.251 1.831 12.712 1.00 79.75 97 ALA A N 1
ATOM 694 C CA . ALA A 1 97 ? -17.891 0.707 13.411 1.00 79.75 97 ALA A CA 1
ATOM 695 C C . ALA A 1 97 ? -18.194 -0.471 12.483 1.00 79.75 97 ALA A C 1
ATOM 697 O O . ALA A 1 97 ? -18.103 -1.618 12.905 1.00 79.75 97 ALA A O 1
ATOM 698 N N . ARG A 1 98 ? -18.452 -0.208 11.195 1.00 77.12 98 ARG A N 1
ATOM 699 C CA . ARG A 1 98 ? -18.619 -1.269 10.186 1.00 77.12 98 ARG A CA 1
ATOM 700 C C . ARG A 1 98 ? -17.353 -2.101 9.984 1.00 77.12 98 ARG A C 1
ATOM 702 O O . ARG A 1 98 ? -17.444 -3.283 9.679 1.00 77.12 98 ARG A O 1
ATOM 709 N N . GLN A 1 99 ? -16.187 -1.478 10.127 1.00 77.06 99 GLN A N 1
ATOM 710 C CA . GLN A 1 99 ? -14.893 -2.114 9.897 1.00 77.06 99 GLN A CA 1
ATOM 711 C C . GLN A 1 99 ? -14.248 -2.625 11.190 1.00 77.06 99 GLN A C 1
ATOM 713 O O . GLN A 1 99 ? -13.380 -3.485 11.122 1.00 77.06 99 GLN A O 1
ATOM 718 N N . GLY A 1 100 ? -14.681 -2.116 12.346 1.00 80.12 100 GLY A N 1
ATOM 719 C CA . GLY A 1 100 ? -14.234 -2.539 13.672 1.00 80.12 100 GLY A CA 1
ATOM 720 C C . GLY A 1 100 ? -15.167 -3.518 14.385 1.00 80.12 100 GLY A C 1
ATOM 721 O O . GLY A 1 100 ? -14.921 -3.807 15.546 1.00 80.12 100 GLY A O 1
ATOM 722 N N . LEU A 1 101 ? -16.255 -3.973 13.754 1.00 87.81 101 LEU A N 1
ATOM 723 C CA . LEU A 1 101 ? -17.161 -5.015 14.270 1.00 87.81 101 LEU A CA 1
ATOM 724 C C . LEU A 1 101 ? -17.537 -5.996 13.151 1.00 87.81 101 LEU A C 1
ATOM 726 O O . LEU A 1 101 ? -18.714 -6.274 12.900 1.00 87.81 101 LEU A O 1
ATOM 730 N N . ARG A 1 102 ? -16.524 -6.502 12.444 1.00 87.88 102 ARG A N 1
ATOM 731 C CA . ARG A 1 102 ? -16.684 -7.338 11.241 1.00 87.88 102 ARG A CA 1
ATOM 732 C C . ARG A 1 102 ? -17.358 -8.668 11.557 1.00 87.88 102 ARG A C 1
ATOM 734 O O . ARG A 1 102 ? -18.177 -9.141 10.772 1.00 87.88 102 ARG A O 1
ATOM 741 N N . ASN A 1 103 ? -17.081 -9.219 12.736 1.00 87.38 103 ASN A N 1
ATOM 742 C CA . ASN A 1 103 ? -17.679 -10.473 13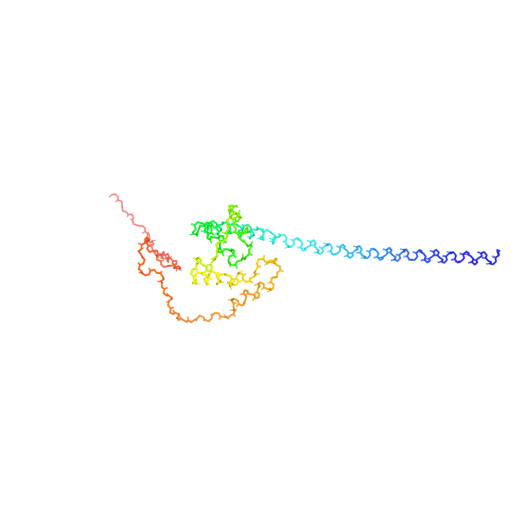.200 1.00 87.38 103 ASN A CA 1
ATOM 743 C C . ASN A 1 103 ? -19.130 -10.317 13.690 1.00 87.38 103 ASN A C 1
ATOM 745 O O . ASN A 1 103 ? -19.791 -11.305 14.005 1.00 87.38 103 ASN A O 1
ATOM 749 N N . PHE A 1 104 ? -19.648 -9.085 13.736 1.00 88.44 104 PHE A N 1
ATOM 750 C CA . PHE A 1 104 ? -20.993 -8.773 14.209 1.00 88.44 104 PHE A CA 1
ATOM 751 C C . PHE A 1 104 ? -21.776 -8.049 13.109 1.00 88.44 104 PHE A C 1
ATOM 753 O O . PHE A 1 104 ? -21.953 -6.834 13.186 1.00 88.44 104 PHE A O 1
ATOM 760 N N . PRO A 1 105 ? -22.288 -8.756 12.083 1.00 85.44 105 PRO A N 1
ATOM 761 C CA . PRO A 1 105 ? -22.973 -8.129 10.946 1.00 85.44 105 PRO A CA 1
ATOM 762 C C . PRO A 1 105 ? -24.220 -7.331 11.358 1.00 85.44 105 PRO A C 1
ATOM 764 O O . PRO A 1 105 ? -24.601 -6.368 10.689 1.00 85.44 105 PRO A O 1
ATOM 767 N N . GLU A 1 106 ? -24.830 -7.678 12.493 1.00 85.12 106 GLU A N 1
ATOM 768 C CA . GLU A 1 106 ? -25.937 -6.933 13.098 1.00 85.12 106 GLU A CA 1
ATOM 769 C C . GLU A 1 106 ? -25.554 -5.500 13.498 1.00 85.12 106 GLU A C 1
ATOM 771 O O . GLU A 1 106 ? -26.425 -4.631 13.502 1.00 85.12 106 GLU A O 1
ATOM 776 N N . SER A 1 107 ? -24.265 -5.218 13.740 1.00 83.88 107 SER A N 1
ATOM 777 C CA . SER A 1 107 ? -23.747 -3.873 14.048 1.00 83.88 107 SER A CA 1
ATOM 778 C C . SER A 1 107 ? -24.135 -2.834 12.993 1.00 83.88 107 SER A C 1
ATOM 780 O O . SER A 1 107 ? -24.399 -1.683 13.327 1.00 83.88 107 SER A O 1
ATOM 782 N N . THR A 1 108 ? -24.256 -3.248 11.727 1.00 82.81 108 THR A N 1
ATOM 783 C CA . THR A 1 108 ? -24.619 -2.377 10.595 1.00 82.81 108 THR A CA 1
ATOM 784 C C . THR A 1 108 ? -26.053 -1.855 10.655 1.00 82.81 108 THR A C 1
ATOM 786 O O . THR A 1 108 ? -26.364 -0.836 10.039 1.00 82.81 108 THR A O 1
ATOM 789 N N . LYS A 1 109 ? -26.931 -2.545 11.390 1.00 84.38 109 LYS A N 1
ATOM 790 C CA . LYS A 1 109 ? -28.347 -2.190 11.550 1.00 84.38 109 LYS A CA 1
ATOM 791 C C . LYS A 1 109 ? -28.593 -1.358 12.805 1.00 84.38 109 LYS A C 1
ATOM 793 O O . LYS A 1 109 ? -29.687 -0.827 12.983 1.00 84.38 109 LYS A O 1
ATOM 798 N N . VAL A 1 110 ? -27.600 -1.261 13.688 1.00 83.06 110 VAL A N 1
ATOM 799 C CA . VAL A 1 110 ? -27.732 -0.558 14.959 1.00 83.06 110 VAL A CA 1
ATOM 800 C C . VAL A 1 110 ? -27.436 0.921 14.759 1.00 83.06 110 VAL A C 1
ATOM 802 O O . VAL A 1 110 ? -26.342 1.311 14.361 1.00 83.06 110 VAL A O 1
ATOM 805 N N . THR A 1 111 ? -28.408 1.771 15.083 1.00 81.06 111 THR A N 1
ATOM 806 C CA . THR A 1 111 ? -28.178 3.215 15.150 1.00 81.06 111 THR A CA 1
ATOM 807 C C . THR A 1 111 ? -27.262 3.528 16.330 1.00 81.06 111 THR A C 1
ATOM 809 O O . THR A 1 111 ? -27.622 3.282 17.486 1.00 81.06 111 THR A O 1
ATOM 812 N N . ALA A 1 112 ? -26.078 4.066 16.033 1.00 80.06 112 ALA A N 1
ATOM 813 C CA . ALA A 1 112 ? -25.073 4.394 17.033 1.00 80.06 112 ALA A CA 1
ATOM 814 C C . ALA A 1 112 ? -25.626 5.403 18.061 1.00 80.06 112 ALA A C 1
ATOM 816 O O . ALA A 1 112 ? -26.072 6.488 17.672 1.00 80.06 112 ALA A O 1
ATOM 817 N N . PRO A 1 113 ? -25.627 5.077 19.367 1.00 78.38 113 PRO A N 1
ATOM 818 C CA . PRO A 1 113 ? -26.021 6.031 20.393 1.00 78.38 113 PRO A CA 1
ATOM 819 C C . PRO A 1 113 ? -25.029 7.198 20.465 1.00 78.38 113 PRO A C 1
ATOM 821 O O . PRO A 1 113 ? -23.828 7.040 20.237 1.00 78.38 113 PRO A O 1
ATOM 824 N N . ARG A 1 114 ? -25.524 8.388 20.826 1.00 71.88 114 ARG A N 1
ATOM 825 C CA . ARG A 1 114 ? -24.672 9.562 21.031 1.00 71.88 114 ARG A CA 1
ATOM 826 C C . ARG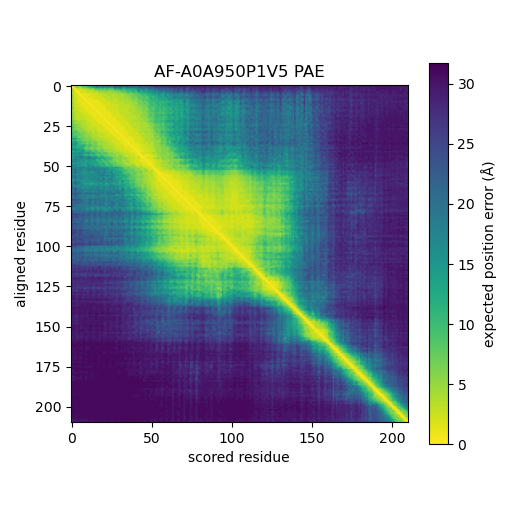 A 1 114 ? -23.840 9.379 22.292 1.00 71.88 114 ARG A C 1
ATOM 828 O O . ARG A 1 114 ? -24.313 9.559 23.409 1.00 71.88 114 ARG A O 1
ATOM 835 N N . ILE A 1 115 ? -22.565 9.067 22.104 1.00 67.50 115 ILE A N 1
ATOM 836 C CA . ILE A 1 115 ? -21.617 8.802 23.191 1.00 67.50 115 ILE A CA 1
ATOM 837 C C . ILE A 1 115 ? -21.513 9.921 24.239 1.00 67.50 115 ILE A C 1
ATOM 839 O O . ILE A 1 115 ? -21.290 9.624 25.405 1.00 67.50 115 ILE A O 1
ATOM 843 N N . ALA A 1 116 ? -21.712 11.187 23.854 1.00 62.91 116 ALA A N 1
ATOM 844 C CA . ALA A 1 116 ? -21.698 12.332 24.772 1.00 62.91 116 ALA A CA 1
ATOM 845 C C . ALA A 1 116 ? -22.915 12.391 25.715 1.00 62.91 116 ALA A C 1
ATOM 847 O O . ALA A 1 116 ? -22.869 13.090 26.723 1.00 62.91 116 ALA A O 1
ATOM 848 N N . GLU A 1 117 ? -23.989 11.679 25.372 1.00 66.44 117 GLU A N 1
ATOM 849 C CA . GLU A 1 117 ? -25.241 11.624 26.130 1.00 66.44 117 GLU A CA 1
ATOM 850 C C . GLU A 1 117 ? -25.330 10.334 26.966 1.00 66.44 117 GLU A C 1
ATOM 852 O O . GLU A 1 117 ? -25.950 10.332 28.025 1.00 66.44 117 GLU A O 1
ATOM 857 N N . VAL A 1 118 ? -24.686 9.248 26.515 1.00 66.69 118 VAL A N 1
ATOM 858 C CA . VAL A 1 118 ? -24.758 7.920 27.155 1.00 66.69 118 VAL A CA 1
ATOM 859 C C . VAL A 1 118 ? -23.583 7.643 28.100 1.00 66.69 118 VAL A C 1
ATOM 861 O O . VAL A 1 118 ? -23.753 6.946 29.098 1.00 66.69 118 VAL A O 1
ATOM 864 N N . TYR A 1 119 ? -22.400 8.207 27.837 1.00 64.62 119 TYR A N 1
ATOM 865 C CA . TYR A 1 119 ? -21.199 7.958 28.636 1.00 64.62 119 TYR A CA 1
ATOM 866 C C . TYR A 1 119 ? -20.761 9.177 29.443 1.00 64.62 119 TYR A C 1
ATOM 868 O O . TYR A 1 119 ? -20.878 10.329 29.026 1.00 64.62 119 TYR A O 1
ATOM 876 N N . THR A 1 120 ? -20.196 8.914 30.620 1.00 70.88 120 THR A N 1
ATOM 877 C CA . THR A 1 120 ? -19.642 9.960 31.481 1.00 70.88 120 THR A CA 1
ATOM 878 C C . THR A 1 120 ? -18.425 10.615 30.826 1.00 70.88 120 THR A C 1
ATOM 880 O O . THR A 1 120 ? -17.653 9.979 30.111 1.00 70.88 120 THR A O 1
ATOM 883 N N . LYS A 1 121 ? -18.173 11.895 31.126 1.00 64.69 121 LYS A N 1
ATOM 884 C CA . LYS A 1 121 ? -16.994 12.604 30.593 1.00 64.69 121 LYS A CA 1
ATOM 885 C C . LYS A 1 121 ? -15.679 11.842 30.829 1.00 64.69 121 LYS A C 1
ATOM 887 O O . LYS A 1 121 ? -14.832 11.832 29.947 1.00 64.69 121 LYS A O 1
ATOM 892 N N . GLY A 1 122 ? -15.526 11.160 31.969 1.00 66.06 122 GLY A N 1
ATOM 893 C CA . GLY A 1 122 ? -14.321 10.384 32.291 1.00 66.06 122 GLY A CA 1
ATOM 894 C C . GLY A 1 122 ? -14.082 9.175 31.377 1.00 66.06 122 GLY A C 1
ATOM 895 O O . GLY A 1 122 ? -12.947 8.932 30.974 1.00 66.06 122 GLY A O 1
ATOM 896 N N . THR A 1 123 ? -15.139 8.455 30.988 1.00 66.88 123 THR A N 1
ATOM 897 C CA . THR A 1 123 ? -15.024 7.312 30.061 1.00 66.88 123 THR A CA 1
ATOM 898 C C . THR A 1 123 ? -14.692 7.771 28.644 1.00 66.88 123 THR A C 1
ATOM 900 O O . THR A 1 123 ? -13.858 7.157 27.983 1.00 66.88 123 THR A O 1
ATOM 903 N N . LEU A 1 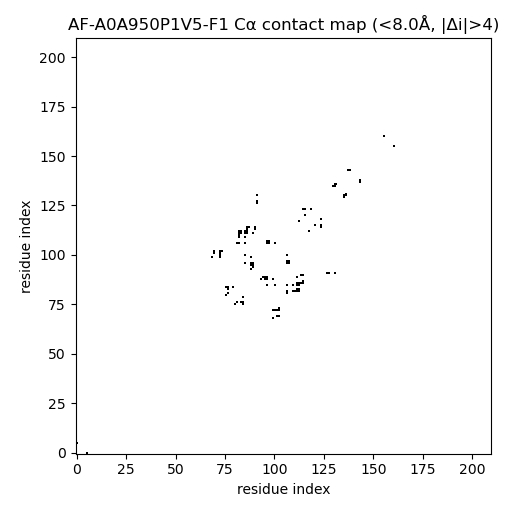124 ? -15.237 8.911 28.211 1.00 65.75 124 LEU A N 1
ATOM 904 C CA . LEU A 1 124 ? -14.874 9.530 26.933 1.00 65.75 124 LEU A CA 1
ATOM 905 C C . LEU A 1 124 ? -13.430 10.028 26.911 1.00 65.75 124 LEU A C 1
ATOM 907 O O . LEU A 1 124 ? -12.759 9.886 25.892 1.00 65.75 124 LEU A O 1
ATOM 911 N N . THR A 1 125 ? -12.933 10.582 28.017 1.00 67.19 125 THR A N 1
ATOM 912 C CA . THR A 1 125 ? -11.531 11.003 28.125 1.00 67.19 125 THR A CA 1
ATOM 913 C C . THR A 1 125 ? -10.584 9.807 28.054 1.00 67.19 125 THR A C 1
ATOM 915 O O . THR A 1 125 ? -9.608 9.866 27.316 1.00 67.19 125 THR A O 1
ATOM 918 N N . LEU A 1 126 ? -10.884 8.698 28.742 1.00 67.25 126 LEU A N 1
ATOM 919 C CA . LEU A 1 126 ? -10.080 7.469 28.656 1.00 67.25 126 LEU A CA 1
ATOM 920 C C . LEU A 1 126 ? -10.102 6.860 27.251 1.00 67.25 126 LEU A C 1
ATOM 922 O O . LEU A 1 126 ? -9.066 6.465 26.722 1.00 67.25 126 LEU A O 1
ATOM 926 N N . ALA A 1 127 ? -11.274 6.830 26.623 1.00 66.88 127 ALA A N 1
ATOM 927 C CA . ALA A 1 127 ? -11.419 6.359 25.255 1.00 66.88 127 ALA A CA 1
ATOM 928 C C . ALA A 1 127 ? -10.620 7.231 24.262 1.00 66.88 127 ALA A C 1
ATOM 930 O O . ALA A 1 127 ? -9.941 6.711 23.376 1.00 66.88 127 ALA A O 1
ATOM 931 N N . ARG A 1 128 ? -10.647 8.561 24.435 1.00 66.69 128 ARG A N 1
ATOM 932 C CA . ARG A 1 128 ? -9.863 9.517 23.631 1.00 66.69 128 ARG A CA 1
ATOM 933 C C . ARG A 1 128 ? -8.365 9.406 23.884 1.00 66.69 128 ARG A C 1
ATOM 935 O O . ARG A 1 128 ? -7.602 9.481 22.931 1.00 66.69 128 ARG A O 1
ATOM 942 N N . LEU A 1 129 ? -7.951 9.135 25.119 1.00 68.44 129 LEU A N 1
ATOM 943 C CA . LEU A 1 129 ? -6.554 8.855 25.442 1.00 68.44 129 LEU A CA 1
ATOM 944 C C . LEU A 1 129 ? -6.048 7.614 24.689 1.00 68.44 129 LEU A C 1
ATOM 946 O O . LEU A 1 129 ? -4.926 7.614 24.198 1.00 68.44 129 LEU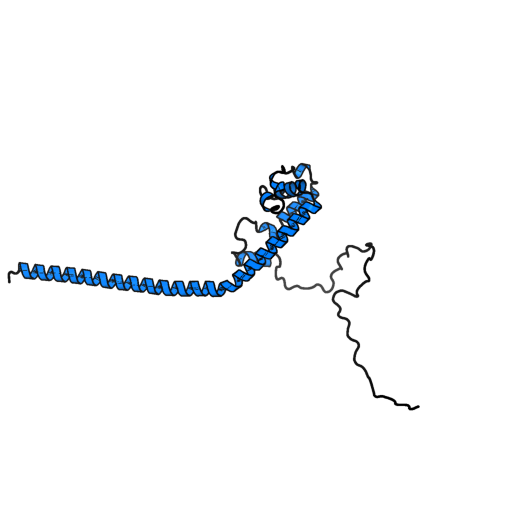 A O 1
ATOM 950 N N . GLY A 1 130 ? -6.891 6.587 24.522 1.00 64.31 130 GLY A N 1
ATOM 951 C CA . GLY A 1 130 ? -6.589 5.438 23.660 1.00 64.31 130 GLY A CA 1
ATOM 952 C C . GLY A 1 130 ? -6.397 5.816 22.185 1.00 64.31 130 GLY A C 1
ATOM 953 O O . GLY A 1 130 ? -5.513 5.273 21.528 1.00 64.31 130 GLY A O 1
ATOM 954 N N . ARG A 1 131 ? -7.162 6.789 21.672 1.00 61.94 131 ARG A N 1
ATOM 955 C CA . ARG A 1 131 ? -6.989 7.355 20.320 1.00 61.94 131 ARG A CA 1
ATOM 956 C C . ARG A 1 131 ? -5.717 8.199 20.180 1.00 61.94 131 ARG A C 1
ATOM 958 O O . ARG A 1 131 ? -5.122 8.230 19.107 1.00 61.94 131 ARG A O 1
ATOM 965 N N . GLU A 1 132 ? -5.324 8.894 21.237 1.00 57.03 132 GLU A N 1
ATOM 966 C CA . GLU A 1 132 ? -4.107 9.713 21.291 1.00 57.03 132 GLU A CA 1
ATOM 967 C C . GLU A 1 132 ? -2.863 8.895 21.664 1.00 57.03 132 GLU A C 1
ATOM 969 O O . GLU A 1 132 ? -1.745 9.409 21.626 1.00 57.03 132 GLU A O 1
ATOM 974 N N . ALA A 1 133 ? -3.034 7.607 21.981 1.00 54.22 133 ALA A N 1
ATOM 975 C CA . ALA A 1 133 ? -1.922 6.709 22.212 1.00 54.22 133 ALA A CA 1
ATOM 976 C C . ALA A 1 133 ? -1.026 6.666 20.957 1.00 54.22 133 ALA A C 1
ATOM 978 O O . ALA A 1 133 ? -1.545 6.605 19.837 1.00 54.22 133 ALA A O 1
ATOM 979 N N . PRO A 1 134 ? 0.311 6.633 21.106 1.00 47.97 134 PRO A N 1
ATOM 980 C CA . PRO A 1 134 ? 1.253 6.666 19.982 1.00 47.97 134 PRO A CA 1
ATOM 981 C C . PRO A 1 134 ? 0.976 5.613 18.896 1.00 47.97 134 PRO A C 1
ATOM 983 O O . PRO A 1 134 ? 1.236 5.843 17.719 1.00 47.97 134 PRO A O 1
ATOM 986 N N . VAL A 1 135 ? 0.394 4.474 19.285 1.00 48.94 135 VAL A N 1
ATOM 987 C CA . VAL A 1 135 ? 0.007 3.375 18.388 1.00 48.94 135 VAL A CA 1
ATOM 988 C C . VAL A 1 135 ? -1.195 3.740 17.500 1.00 48.94 135 VAL A C 1
ATOM 990 O O . VAL A 1 135 ? -1.252 3.335 16.345 1.00 48.94 135 VAL A O 1
ATOM 993 N N . ALA A 1 136 ? -2.139 4.538 18.008 1.00 43.38 136 ALA A N 1
ATOM 994 C CA . ALA A 1 136 ? -3.327 5.000 17.287 1.00 43.38 136 ALA A CA 1
ATOM 995 C C . ALA A 1 136 ? -3.084 6.308 16.504 1.00 43.38 136 ALA A C 1
ATOM 997 O O . ALA A 1 136 ? -3.703 6.527 15.458 1.00 43.38 136 ALA A O 1
ATOM 998 N N . GLY A 1 137 ? -2.137 7.141 16.955 1.00 44.62 137 GLY A N 1
ATOM 999 C CA . GLY A 1 137 ? -1.684 8.356 16.262 1.00 44.62 137 GLY A CA 1
ATOM 1000 C C . GLY A 1 137 ? -1.003 8.099 14.910 1.00 44.62 137 GLY A C 1
ATOM 1001 O O . GLY A 1 137 ? -0.916 9.007 14.085 1.00 44.62 137 GLY A O 1
ATOM 1002 N N . ALA A 1 138 ? -0.589 6.856 14.640 1.00 51.19 138 ALA A N 1
ATOM 1003 C CA . ALA A 1 138 ? -0.098 6.433 13.330 1.00 51.19 138 ALA A CA 1
ATOM 1004 C C . ALA A 1 138 ? -1.200 6.335 12.251 1.00 51.19 138 ALA A C 1
ATOM 1006 O O . ALA A 1 138 ? -0.856 6.289 11.077 1.00 51.19 138 ALA A O 1
ATOM 1007 N N . SER A 1 139 ? -2.485 6.381 12.640 1.00 39.12 139 SER A N 1
ATOM 1008 C CA . SER A 1 139 ? -3.703 6.375 11.808 1.00 39.12 139 SER A CA 1
ATOM 1009 C C . SER A 1 139 ? -3.832 5.252 10.748 1.00 39.12 139 SER A C 1
ATOM 1011 O O . SER A 1 139 ? -2.952 5.045 9.916 1.00 39.12 139 SER A O 1
ATOM 1013 N N . PRO A 1 140 ? -4.995 4.577 10.669 1.00 46.09 140 PRO A N 1
ATOM 1014 C CA . PRO A 1 140 ? -5.251 3.440 9.774 1.00 46.09 140 PRO A CA 1
ATOM 1015 C C . PRO A 1 140 ? -5.438 3.794 8.280 1.00 46.09 140 PRO A C 1
ATOM 1017 O O . PRO A 1 140 ? -5.815 2.930 7.494 1.00 46.09 140 PRO A O 1
ATOM 1020 N N . ASN A 1 141 ? -5.171 5.035 7.858 1.00 41.94 141 ASN A N 1
ATOM 1021 C CA . ASN A 1 141 ? -5.469 5.524 6.500 1.00 41.94 141 ASN A CA 1
ATOM 1022 C C . ASN A 1 141 ? -4.258 5.601 5.554 1.00 41.94 141 ASN A C 1
ATOM 1024 O O . ASN A 1 141 ? -4.304 6.274 4.525 1.00 41.94 141 ASN A O 1
ATOM 1028 N N . GLY A 1 142 ? -3.172 4.902 5.864 1.00 44.78 142 GLY A N 1
ATOM 1029 C CA . GLY A 1 142 ? -2.039 4.754 4.956 1.00 44.78 142 GLY A CA 1
ATOM 1030 C C . GLY A 1 142 ? -1.343 3.419 5.184 1.00 44.78 142 GLY A C 1
ATOM 1031 O O . GLY A 1 142 ? -1.539 2.815 6.237 1.00 44.78 142 GLY A O 1
ATOM 1032 N N . PRO A 1 143 ? -0.537 2.927 4.225 1.00 42.84 143 PRO A N 1
ATOM 1033 C CA . PRO A 1 143 ? 0.274 1.737 4.434 1.00 42.84 143 PRO A CA 1
ATOM 1034 C C . PRO A 1 143 ? 1.271 2.019 5.565 1.00 42.84 143 PRO A C 1
ATOM 1036 O O . PRO A 1 143 ? 2.385 2.480 5.327 1.00 42.84 143 PRO A O 1
ATOM 1039 N N . ALA A 1 144 ? 0.867 1.718 6.801 1.00 47.38 144 ALA A N 1
ATOM 1040 C CA . ALA A 1 144 ? 1.605 1.934 8.047 1.00 47.38 144 ALA A CA 1
ATOM 1041 C C . ALA A 1 144 ? 2.904 1.102 8.147 1.00 47.38 144 ALA A C 1
ATOM 1043 O O . ALA A 1 144 ? 3.542 1.049 9.190 1.00 47.38 144 ALA A O 1
ATOM 1044 N N . LEU A 1 145 ? 3.310 0.460 7.049 1.00 44.12 145 LEU A N 1
ATOM 1045 C CA . LEU A 1 145 ? 4.446 -0.449 6.944 1.00 44.12 145 LEU A CA 1
ATOM 1046 C C . LEU A 1 145 ? 5.459 -0.049 5.859 1.00 44.12 145 LEU A C 1
ATOM 1048 O O . LEU A 1 145 ? 6.344 -0.841 5.550 1.00 44.12 145 LEU A O 1
ATOM 1052 N N . ARG A 1 146 ? 5.358 1.141 5.248 1.00 44.81 146 ARG A N 1
ATOM 1053 C CA . ARG A 1 146 ? 6.280 1.535 4.158 1.00 44.81 146 ARG A CA 1
ATOM 1054 C C . ARG A 1 146 ? 7.328 2.587 4.508 1.00 44.81 146 ARG A C 1
ATOM 1056 O O . ARG A 1 146 ? 8.140 2.903 3.648 1.00 44.81 146 ARG A O 1
ATOM 1063 N N . ASP A 1 147 ? 7.364 3.076 5.743 1.00 44.50 147 ASP A N 1
ATOM 1064 C CA . ASP A 1 147 ? 8.342 4.083 6.158 1.00 44.50 147 ASP A CA 1
ATOM 1065 C C . ASP A 1 147 ? 9.099 3.630 7.415 1.00 44.50 147 ASP A C 1
ATOM 1067 O O . ASP A 1 147 ? 8.718 3.901 8.557 1.00 44.50 147 ASP A O 1
ATOM 1071 N N . VAL A 1 148 ? 10.164 2.858 7.178 1.00 49.94 148 VAL A N 1
ATOM 1072 C CA . VAL A 1 148 ? 11.046 2.306 8.220 1.00 49.94 148 VAL A CA 1
ATOM 1073 C C . VAL A 1 148 ? 11.754 3.429 8.991 1.00 49.94 148 VAL A C 1
ATOM 1075 O O . VAL A 1 148 ? 11.981 3.307 10.198 1.00 49.94 148 VAL A O 1
ATOM 1078 N N . GLU A 1 149 ? 12.049 4.556 8.336 1.00 51.41 149 GLU A N 1
ATOM 1079 C CA . GLU A 1 149 ? 12.652 5.726 8.983 1.00 51.41 149 GLU A CA 1
ATOM 1080 C C . GLU A 1 149 ? 11.670 6.391 9.945 1.00 51.41 149 GLU A C 1
ATOM 1082 O O . GLU A 1 149 ? 12.024 6.684 11.088 1.00 51.41 149 GLU A O 1
ATOM 1087 N N . ARG A 1 150 ? 10.406 6.546 9.545 1.00 47.09 150 ARG A N 1
ATOM 1088 C CA . ARG A 1 150 ? 9.383 7.163 10.402 1.00 47.09 150 ARG A CA 1
ATOM 1089 C C . ARG A 1 150 ? 8.984 6.281 11.586 1.00 47.09 150 ARG A C 1
ATOM 1091 O O . ARG A 1 150 ? 8.822 6.795 12.694 1.00 47.09 150 ARG A O 1
ATOM 1098 N N . GLY A 1 151 ? 8.885 4.964 11.380 1.00 50.69 151 GLY A N 1
ATOM 1099 C CA . GLY A 1 151 ? 8.619 3.999 12.454 1.00 50.69 151 GLY A CA 1
ATOM 1100 C C . GLY A 1 151 ? 9.757 3.934 13.480 1.00 50.69 151 GLY A C 1
ATOM 1101 O O . GLY A 1 151 ? 9.511 3.945 14.687 1.00 50.69 151 GLY A O 1
ATOM 1102 N N . SER A 1 152 ? 11.009 3.945 13.010 1.00 53.03 152 SER A N 1
ATOM 1103 C CA . SER A 1 152 ? 12.189 3.922 13.886 1.00 53.03 152 SER A CA 1
ATOM 1104 C C . SER A 1 152 ? 12.421 5.250 14.617 1.00 53.03 152 SER A C 1
ATOM 1106 O O . SER A 1 152 ? 12.778 5.230 15.794 1.00 53.03 152 SER A O 1
ATOM 1108 N N . LEU A 1 153 ? 12.156 6.401 13.985 1.00 55.19 153 LEU A N 1
ATOM 1109 C CA . LEU A 1 153 ? 12.237 7.714 14.638 1.00 55.19 153 LEU A CA 1
ATOM 1110 C C . LEU A 1 153 ? 11.185 7.879 15.736 1.00 55.19 153 LEU A C 1
ATOM 1112 O O . LEU A 1 153 ? 11.515 8.350 16.820 1.00 55.19 153 LEU A O 1
ATOM 1116 N N . MET A 1 154 ? 9.945 7.447 15.501 1.00 51.50 154 MET A N 1
ATOM 1117 C CA . MET A 1 154 ? 8.894 7.504 16.524 1.00 51.50 154 MET A CA 1
ATOM 1118 C C . MET A 1 154 ? 9.175 6.553 17.692 1.00 51.50 154 MET A C 1
ATOM 1120 O O . MET A 1 154 ? 9.022 6.947 18.846 1.00 51.50 154 MET A O 1
ATOM 1124 N N . ALA A 1 155 ? 9.676 5.343 17.422 1.00 52.16 155 ALA A N 1
ATOM 1125 C CA . ALA A 1 155 ? 10.111 4.424 18.475 1.00 52.16 155 ALA A CA 1
ATOM 1126 C C . ALA A 1 155 ? 11.286 4.991 19.299 1.00 52.16 155 ALA A C 1
ATOM 1128 O O . ALA A 1 155 ? 11.299 4.847 20.520 1.00 52.16 155 ALA A O 1
ATOM 1129 N N . ARG A 1 156 ? 12.233 5.692 18.658 1.00 53.31 156 ARG A N 1
ATOM 1130 C CA . ARG A 1 156 ? 13.355 6.383 19.327 1.00 53.31 156 ARG A CA 1
ATOM 1131 C C . ARG A 1 156 ? 12.935 7.633 20.100 1.00 53.31 156 ARG A C 1
ATOM 1133 O O . ARG A 1 156 ? 13.595 7.987 21.068 1.00 53.31 156 ARG A O 1
ATOM 1140 N N . LEU A 1 157 ? 11.854 8.298 19.699 1.00 59.34 157 LEU A N 1
ATOM 1141 C CA . LEU A 1 157 ? 11.250 9.384 20.478 1.00 59.34 157 LEU A CA 1
ATOM 1142 C C . LEU A 1 157 ? 10.503 8.852 21.708 1.00 59.34 157 LEU A C 1
ATOM 1144 O O . LEU A 1 157 ? 10.477 9.519 22.738 1.00 59.34 157 LEU A O 1
ATOM 1148 N N . LEU A 1 158 ? 9.917 7.655 21.608 1.00 52.78 158 LEU A N 1
ATOM 1149 C CA . LEU A 1 158 ? 9.234 6.974 22.713 1.00 52.78 158 LEU A CA 1
ATOM 1150 C C . LEU A 1 158 ? 10.214 6.378 23.729 1.00 52.78 158 LEU A C 1
ATOM 1152 O O . LEU A 1 158 ? 9.952 6.406 24.929 1.00 52.78 158 LEU A O 1
ATOM 1156 N N . TYR A 1 159 ? 11.350 5.876 23.247 1.00 46.84 159 TYR A N 1
ATOM 1157 C CA . TYR A 1 159 ? 12.462 5.395 24.058 1.00 46.84 159 TYR A CA 1
ATOM 1158 C C . TYR A 1 159 ? 13.723 6.164 23.671 1.00 46.84 159 TYR A C 1
ATOM 1160 O O . TYR A 1 159 ? 14.555 5.630 22.930 1.00 46.84 159 TYR A O 1
ATOM 1168 N N . PRO A 1 160 ? 13.881 7.420 24.129 1.00 51.72 160 PRO A N 1
ATOM 1169 C CA . PRO A 1 160 ? 15.147 8.102 23.947 1.00 51.72 160 PRO A CA 1
ATOM 1170 C C . PRO A 1 160 ? 16.219 7.234 24.610 1.00 51.72 160 PRO A C 1
ATOM 1172 O O . PRO A 1 160 ? 16.093 6.896 25.788 1.00 51.72 160 PRO A O 1
ATOM 1175 N N . GLU A 1 161 ? 17.250 6.840 23.853 1.00 49.62 161 GLU A N 1
ATOM 1176 C CA . GLU A 1 161 ? 18.457 6.180 24.371 1.00 49.62 161 GLU A CA 1
ATOM 1177 C C . GLU A 1 161 ? 19.237 7.161 25.263 1.00 49.62 161 GLU A C 1
ATOM 1179 O O . GLU A 1 161 ? 20.370 7.564 25.003 1.00 49.62 161 GLU A O 1
ATOM 1184 N N . ILE A 1 162 ? 18.624 7.576 26.362 1.00 50.16 162 ILE A N 1
ATOM 1185 C CA . ILE A 1 162 ? 19.342 8.049 27.521 1.00 50.16 162 ILE A CA 1
ATOM 1186 C C . ILE A 1 162 ? 19.851 6.759 28.133 1.00 50.16 162 ILE A C 1
ATOM 1188 O O . ILE A 1 162 ? 19.059 5.963 28.639 1.00 50.16 162 ILE A O 1
ATOM 1192 N N . ARG A 1 163 ? 21.164 6.521 28.018 1.00 50.06 163 ARG A N 1
ATOM 1193 C CA . ARG A 1 163 ? 21.879 5.512 28.808 1.00 50.06 163 ARG A CA 1
ATOM 1194 C C . ARG A 1 163 ? 21.205 5.429 30.167 1.00 50.06 163 ARG A C 1
ATOM 1196 O O . ARG A 1 163 ? 21.210 6.412 30.901 1.00 50.06 163 ARG A O 1
ATOM 1203 N N . GLN A 1 164 ? 20.557 4.302 30.434 1.00 46.62 164 GLN A N 1
ATOM 1204 C CA . GLN A 1 164 ? 19.728 4.113 31.609 1.00 46.62 164 GLN A CA 1
ATOM 1205 C C . GLN A 1 164 ? 20.622 4.229 32.849 1.00 46.62 164 GLN A C 1
ATOM 1207 O O . GLN A 1 164 ? 21.215 3.253 33.299 1.00 46.62 164 GLN A O 1
ATOM 1212 N N . SER A 1 165 ? 20.767 5.440 33.388 1.00 54.41 165 SER A N 1
ATOM 1213 C CA . SER A 1 165 ? 21.408 5.682 34.672 1.00 54.41 165 SER A CA 1
ATOM 1214 C C . SER A 1 165 ? 20.402 5.256 35.728 1.00 54.41 165 SER A C 1
ATOM 1216 O O . SER A 1 165 ? 19.536 6.029 36.140 1.00 54.41 165 SER A O 1
ATOM 1218 N N . ARG A 1 166 ? 20.442 3.974 36.087 1.00 49.12 166 ARG A N 1
ATOM 1219 C CA . ARG A 1 166 ? 19.634 3.432 37.175 1.00 49.12 166 ARG A CA 1
ATOM 1220 C C . ARG A 1 166 ? 19.998 4.188 38.465 1.00 49.12 166 ARG A C 1
A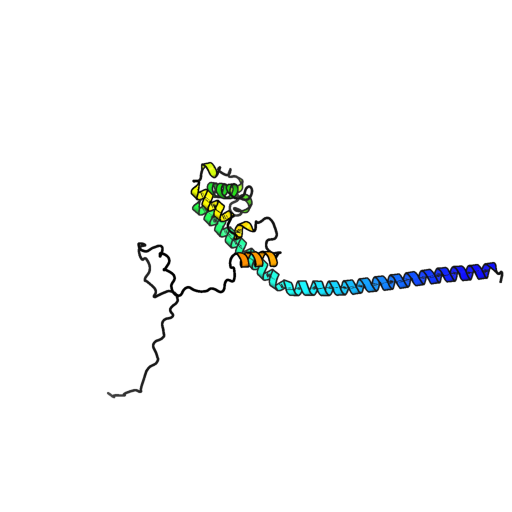TOM 1222 O O . ARG A 1 166 ? 21.163 4.147 38.850 1.00 49.12 166 ARG A O 1
ATOM 1229 N N . PRO A 1 167 ? 19.051 4.844 39.155 1.00 57.25 167 PRO A N 1
ATOM 1230 C CA . PRO A 1 167 ? 19.260 5.274 40.534 1.00 57.25 167 PRO A CA 1
ATOM 1231 C C . PRO A 1 167 ? 19.417 4.026 41.414 1.00 57.25 167 PRO A C 1
ATOM 1233 O O . PRO A 1 167 ? 18.622 3.092 41.276 1.00 57.25 167 PRO A O 1
ATOM 1236 N N . GLU A 1 168 ? 20.413 3.985 42.309 1.00 59.00 168 GLU A N 1
ATOM 1237 C CA . GLU A 1 168 ? 20.680 2.812 43.169 1.00 59.00 168 GLU A CA 1
ATOM 1238 C C . GLU A 1 168 ? 19.452 2.383 43.991 1.00 59.00 168 GLU A C 1
ATOM 1240 O O . GLU A 1 168 ? 19.247 1.189 44.219 1.00 59.00 168 GLU A O 1
ATOM 1245 N N . HIS A 1 169 ? 18.562 3.321 44.334 1.00 49.28 169 HIS A N 1
ATOM 1246 C CA . HIS A 1 169 ? 17.287 3.045 44.989 1.00 49.28 169 HIS A CA 1
ATOM 1247 C C . HIS A 1 169 ? 16.138 3.843 44.370 1.00 49.28 169 HIS A C 1
ATOM 1249 O O . HIS A 1 169 ? 16.047 5.059 44.517 1.00 49.28 169 HIS A O 1
ATOM 1255 N N . MET A 1 170 ? 15.221 3.132 43.711 1.00 51.84 170 MET A N 1
ATOM 1256 C CA . MET A 1 170 ? 13.881 3.642 43.430 1.00 51.84 170 MET A CA 1
ATOM 1257 C C . MET A 1 170 ? 12.946 3.258 44.585 1.00 51.84 170 MET A C 1
ATOM 1259 O O . MET A 1 170 ? 12.984 2.104 45.029 1.00 51.84 170 MET A O 1
ATOM 1263 N N . PRO A 1 171 ? 12.079 4.170 45.057 1.00 53.44 171 PRO A N 1
ATOM 1264 C CA . PRO A 1 171 ? 10.979 3.794 45.933 1.00 53.44 171 PRO A CA 1
ATOM 1265 C C . PRO A 1 171 ? 10.096 2.777 45.199 1.00 53.44 171 PRO A C 1
ATOM 1267 O O . PRO A 1 171 ? 9.741 2.971 44.035 1.00 53.44 171 PRO A O 1
ATOM 1270 N N . ARG A 1 172 ? 9.788 1.654 45.858 1.00 56.00 172 ARG A N 1
ATOM 1271 C CA . ARG A 1 172 ? 8.952 0.604 45.264 1.00 56.00 172 ARG A CA 1
ATOM 1272 C C . ARG A 1 172 ? 7.582 1.197 44.939 1.00 56.00 172 ARG A C 1
ATOM 1274 O O . ARG A 1 172 ? 6.962 1.821 45.798 1.00 56.00 172 ARG A O 1
ATOM 1281 N N . SER A 1 173 ? 7.121 1.002 43.704 1.00 48.94 173 SER A N 1
ATOM 1282 C CA . SER A 1 173 ? 5.758 1.357 43.317 1.00 48.94 173 SER A CA 1
ATOM 1283 C C . SER A 1 173 ? 4.758 0.635 44.229 1.00 48.94 173 SER A C 1
ATOM 1285 O O . SER A 1 173 ? 5.012 -0.521 44.586 1.00 48.94 173 SER A O 1
ATOM 1287 N N . PRO A 1 174 ? 3.626 1.263 44.584 1.00 50.16 174 PRO A N 1
ATOM 1288 C CA . PRO A 1 174 ? 2.592 0.609 45.373 1.00 50.16 174 PRO A CA 1
ATOM 1289 C C . PRO A 1 174 ? 2.147 -0.684 44.685 1.00 50.16 174 PRO A C 1
ATOM 1291 O O . PRO A 1 174 ? 1.845 -0.690 43.490 1.00 50.16 174 PRO A O 1
ATOM 1294 N N . ILE A 1 175 ? 2.131 -1.786 45.429 1.00 52.84 175 ILE A N 1
ATOM 1295 C CA . ILE A 1 175 ? 1.605 -3.059 44.941 1.00 52.84 175 ILE A CA 1
ATOM 1296 C C . ILE A 1 175 ? 0.081 -2.927 44.938 1.00 52.84 175 ILE A C 1
ATOM 1298 O O . ILE A 1 175 ? -0.534 -2.747 45.986 1.00 52.84 175 ILE A O 1
ATOM 1302 N N . ILE A 1 176 ? -0.538 -2.987 43.760 1.00 43.69 176 ILE A N 1
ATOM 1303 C CA . ILE A 1 176 ? -1.995 -3.095 43.654 1.00 43.69 176 ILE A CA 1
ATOM 1304 C C . ILE A 1 176 ? -2.375 -4.484 44.180 1.00 43.69 176 ILE A C 1
ATOM 1306 O O . ILE A 1 176 ? -1.952 -5.486 43.608 1.00 43.69 176 ILE A O 1
ATOM 1310 N N . GLY A 1 177 ? -3.157 -4.539 45.263 1.00 54.41 177 GLY A N 1
ATOM 1311 C CA . GLY A 1 177 ? -3.677 -5.794 45.819 1.00 54.41 177 GLY A CA 1
ATOM 1312 C C . GLY A 1 177 ? -3.217 -6.162 47.232 1.00 54.41 177 GLY A C 1
ATOM 1313 O O . GLY A 1 177 ? -3.353 -7.324 47.597 1.00 54.41 177 GLY A O 1
ATOM 1314 N N . THR A 1 178 ? -2.728 -5.217 48.042 1.00 53.59 178 THR A N 1
ATOM 1315 C CA . THR A 1 178 ? -2.307 -5.467 49.439 1.00 53.59 178 THR A CA 1
ATOM 1316 C C . THR A 1 178 ? -3.398 -6.107 50.316 1.00 53.59 178 THR A C 1
ATOM 1318 O O . THR A 1 178 ? -3.063 -6.857 51.223 1.00 53.59 178 THR A O 1
ATOM 1321 N N . ASP A 1 179 ? -4.680 -5.894 49.984 1.00 48.44 179 ASP A N 1
ATOM 1322 C CA . ASP A 1 179 ? -5.850 -6.478 50.670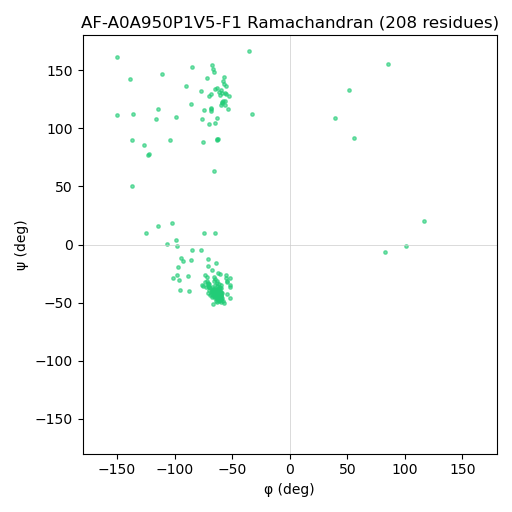 1.00 48.44 179 ASP A CA 1
ATOM 1323 C C . ASP A 1 179 ? -6.651 -7.460 49.789 1.00 48.44 179 ASP A C 1
ATOM 1325 O O . ASP A 1 179 ? -7.813 -7.768 50.061 1.00 48.44 179 ASP A O 1
ATOM 1329 N N . SER A 1 180 ? -6.077 -7.936 48.678 1.00 49.31 180 SER A N 1
ATOM 1330 C CA . SER A 1 180 ? -6.756 -8.928 47.838 1.00 49.31 180 SER A CA 1
ATOM 1331 C C . SER A 1 180 ? -6.665 -10.319 48.476 1.00 49.31 180 SER A C 1
ATOM 1333 O O . SER A 1 180 ? -5.571 -10.734 48.860 1.00 49.31 180 SER A O 1
ATOM 1335 N N . PRO A 1 181 ? -7.776 -11.075 48.577 1.00 50.00 181 PRO A N 1
ATOM 1336 C CA . PRO A 1 181 ? -7.755 -12.405 49.171 1.00 50.00 181 PRO A CA 1
ATOM 1337 C C . PRO A 1 181 ? -6.801 -13.312 48.387 1.00 50.00 181 PRO A C 1
ATOM 1339 O O . PRO A 1 181 ? -6.976 -13.530 47.186 1.00 50.00 181 PRO A O 1
ATOM 1342 N N . VAL A 1 182 ? -5.784 -13.826 49.081 1.00 55.56 182 VAL A N 1
ATOM 1343 C CA . VAL A 1 182 ? -4.751 -14.710 48.532 1.00 55.56 182 VAL A CA 1
ATOM 1344 C C . VAL A 1 182 ? -5.416 -16.016 48.094 1.00 55.56 182 VAL A C 1
ATOM 1346 O O . VAL A 1 182 ? -5.810 -16.829 48.924 1.00 55.56 182 VAL A O 1
ATOM 1349 N N . ARG A 1 183 ? -5.598 -16.203 46.781 1.00 53.12 183 ARG A N 1
ATOM 1350 C CA . ARG A 1 183 ? -6.194 -17.424 46.199 1.00 53.12 183 ARG A CA 1
ATOM 1351 C C . ARG A 1 183 ? -5.167 -18.437 45.686 1.00 53.12 183 ARG A C 1
ATOM 1353 O O . ARG A 1 183 ? -5.567 -19.496 45.220 1.00 53.12 183 ARG A O 1
ATOM 1360 N N . TYR A 1 184 ? -3.875 -18.129 45.774 1.00 51.75 184 TYR A N 1
ATOM 1361 C CA . TYR A 1 184 ? -2.793 -18.996 45.307 1.00 51.75 184 TYR A CA 1
ATOM 1362 C C . TYR A 1 184 ? -1.640 -18.986 46.307 1.00 51.75 184 TYR A C 1
ATOM 1364 O O . TYR A 1 184 ? -1.341 -17.940 46.885 1.00 51.75 184 TYR A O 1
ATOM 1372 N N . GLU A 1 185 ? -1.003 -20.140 46.508 1.00 49.22 185 GLU A N 1
ATOM 1373 C CA . GLU A 1 185 ? 0.185 -20.241 47.354 1.00 49.22 185 GLU A CA 1
ATOM 1374 C C . GLU A 1 185 ? 1.307 -19.334 46.812 1.00 49.22 185 GLU A C 1
ATOM 1376 O O . GLU A 1 185 ? 1.567 -19.337 45.602 1.00 49.22 185 GLU A O 1
ATOM 1381 N N . PRO A 1 186 ? 1.971 -18.534 47.669 1.00 51.69 186 PRO A N 1
ATOM 1382 C CA . PRO A 1 186 ? 3.046 -17.652 47.241 1.00 51.69 186 PRO A CA 1
ATOM 1383 C C . PRO A 1 186 ? 4.212 -18.473 46.689 1.00 51.69 186 PRO A C 1
ATOM 1385 O O . PRO A 1 186 ? 4.935 -19.132 47.431 1.00 51.69 186 PRO A O 1
ATOM 1388 N N . THR A 1 187 ? 4.423 -18.426 45.376 1.00 57.03 187 THR A N 1
ATOM 1389 C CA . THR A 1 187 ? 5.684 -18.893 44.799 1.00 57.03 187 THR A CA 1
ATOM 1390 C C . THR A 1 187 ? 6.773 -17.895 45.189 1.00 57.03 187 THR A C 1
ATOM 1392 O O . THR A 1 187 ? 6.598 -16.688 45.005 1.00 57.03 187 THR A O 1
ATOM 1395 N N . GLU A 1 188 ? 7.877 -18.383 45.756 1.00 51.31 188 GLU A N 1
ATOM 1396 C CA . GLU A 1 188 ? 9.007 -17.550 46.164 1.00 51.31 188 GLU A CA 1
ATOM 1397 C C . GLU A 1 188 ? 9.489 -16.682 44.990 1.00 51.31 188 GLU A C 1
ATOM 1399 O O . GLU A 1 188 ? 9.937 -17.185 43.968 1.00 51.31 188 GLU A O 1
ATOM 1404 N N . THR A 1 189 ? 9.362 -15.366 45.164 1.00 50.75 189 THR A N 1
ATOM 1405 C CA . THR A 1 189 ? 10.028 -14.267 44.443 1.00 50.75 189 THR A CA 1
ATOM 1406 C C . THR A 1 189 ? 10.224 -14.434 42.919 1.00 50.75 189 THR A C 1
ATOM 1408 O O . THR A 1 189 ? 11.137 -15.136 42.477 1.00 50.75 189 THR A O 1
ATOM 1411 N N . PRO A 1 190 ? 9.489 -13.678 42.074 1.00 45.78 190 PRO A N 1
ATOM 1412 C CA . PRO A 1 190 ? 9.722 -13.665 40.631 1.00 45.78 190 PRO A CA 1
ATOM 1413 C C . PRO A 1 190 ? 11.175 -13.288 40.306 1.00 45.78 190 PRO A C 1
ATOM 1415 O O . PRO A 1 190 ? 11.635 -12.198 40.643 1.00 45.78 190 PRO A O 1
ATOM 1418 N N . GLY A 1 191 ? 11.898 -14.188 39.636 1.00 51.91 191 GLY A N 1
ATOM 1419 C CA . GLY A 1 191 ? 13.244 -13.930 39.112 1.00 51.91 191 GLY A CA 1
ATOM 1420 C C . GLY A 1 191 ? 14.417 -14.492 39.922 1.00 51.91 191 GLY A C 1
ATOM 1421 O O . GLY A 1 191 ? 15.554 -14.366 39.467 1.00 51.91 191 GLY A O 1
ATOM 1422 N N . VAL A 1 192 ? 14.190 -15.157 41.059 1.00 46.56 192 VAL A N 1
ATOM 1423 C CA . VAL A 1 192 ? 15.259 -15.858 41.793 1.00 46.56 192 VAL A CA 1
ATOM 1424 C C . VAL A 1 192 ? 15.202 -17.346 41.451 1.00 46.56 192 VAL A C 1
ATOM 1426 O O . VAL A 1 192 ? 14.275 -18.046 41.841 1.00 46.56 192 VAL A O 1
ATOM 1429 N N . ARG A 1 193 ? 16.185 -17.858 40.698 1.00 49.62 193 ARG A N 1
ATOM 1430 C CA . ARG A 1 193 ? 16.327 -19.314 40.534 1.00 49.62 193 ARG A CA 1
ATOM 1431 C C . ARG A 1 193 ? 16.763 -19.915 41.877 1.00 49.62 193 ARG A C 1
ATOM 1433 O O . ARG A 1 193 ? 17.765 -19.438 42.417 1.00 49.62 193 ARG A O 1
ATOM 1440 N N . PRO A 1 194 ? 16.095 -20.965 42.387 1.00 53.06 194 PRO A N 1
ATOM 1441 C CA . PRO A 1 194 ? 16.576 -21.696 43.549 1.00 53.06 194 PRO A CA 1
ATOM 1442 C C . PRO A 1 194 ? 17.993 -22.197 43.271 1.00 53.06 194 PRO A C 1
ATOM 1444 O O . PRO A 1 194 ? 18.254 -22.861 42.264 1.00 53.06 194 PRO A O 1
ATOM 1447 N N . ARG A 1 195 ? 18.934 -21.832 44.140 1.00 50.56 195 ARG A N 1
ATOM 1448 C CA . ARG A 1 195 ? 20.309 -22.320 44.063 1.00 50.56 195 ARG A CA 1
ATOM 1449 C C . ARG A 1 195 ? 20.261 -23.811 44.395 1.00 50.56 195 ARG A C 1
ATOM 1451 O O . ARG A 1 195 ? 19.890 -24.165 45.509 1.00 50.56 195 ARG A O 1
ATOM 1458 N N . MET A 1 196 ? 20.594 -24.674 43.434 1.00 46.12 196 MET A N 1
ATOM 1459 C CA . MET A 1 196 ? 20.712 -26.114 43.683 1.00 46.12 196 MET A CA 1
ATOM 1460 C C . MET A 1 196 ? 21.654 -26.333 44.879 1.00 46.12 196 MET A C 1
ATOM 1462 O O . MET A 1 196 ? 22.757 -25.773 44.868 1.00 46.12 196 MET A O 1
ATOM 1466 N N . PRO A 1 197 ? 21.248 -27.094 45.911 1.00 49.03 197 PRO A N 1
ATOM 1467 C CA . PRO A 1 197 ? 22.119 -27.374 47.039 1.00 49.03 197 PRO A CA 1
ATOM 1468 C C . PRO A 1 197 ? 23.359 -28.124 46.551 1.00 49.03 197 PRO A C 1
ATOM 1470 O O . PRO A 1 197 ? 23.280 -29.068 45.763 1.00 49.03 197 PRO A O 1
ATOM 1473 N N . GLY A 1 198 ? 24.515 -27.623 46.984 1.00 40.41 198 GLY A N 1
ATOM 1474 C CA . GLY A 1 198 ? 25.826 -28.108 46.593 1.00 40.41 198 GLY A CA 1
ATOM 1475 C C . GLY A 1 198 ? 25.990 -29.596 46.871 1.00 40.41 198 GLY A C 1
ATOM 1476 O O . GLY A 1 198 ? 25.634 -30.104 47.931 1.00 40.41 198 GLY A O 1
ATOM 1477 N N . ARG A 1 199 ? 26.572 -30.280 45.890 1.00 45.66 199 ARG A N 1
ATOM 1478 C CA . ARG A 1 199 ? 27.114 -31.627 46.007 1.00 45.66 199 ARG A CA 1
ATOM 1479 C C . ARG A 1 199 ? 28.268 -31.596 47.013 1.00 45.66 199 ARG A C 1
ATOM 1481 O O . ARG A 1 199 ? 29.412 -31.371 46.629 1.00 45.66 199 ARG A O 1
ATOM 1488 N N . THR A 1 200 ? 27.960 -31.825 48.284 1.00 40.62 200 THR A N 1
ATOM 1489 C CA . THR A 1 200 ? 28.956 -32.082 49.325 1.00 40.62 200 THR A CA 1
ATOM 1490 C C . THR A 1 200 ? 28.771 -33.508 49.830 1.00 40.62 200 THR A C 1
ATOM 1492 O O . THR A 1 200 ? 27.732 -33.842 50.384 1.00 40.62 200 THR A O 1
ATOM 1495 N N . ALA A 1 201 ? 29.810 -34.314 49.604 1.00 45.31 201 ALA A N 1
ATOM 1496 C CA . ALA A 1 201 ? 30.160 -35.544 50.313 1.00 45.31 201 ALA A CA 1
ATOM 1497 C C . ALA A 1 201 ? 29.104 -36.667 50.398 1.00 45.31 201 ALA A C 1
ATOM 1499 O O . ALA A 1 201 ? 28.387 -36.800 51.381 1.00 45.31 201 ALA A O 1
ATOM 1500 N N . LEU A 1 202 ? 29.144 -37.587 49.430 1.00 39.72 202 LEU A N 1
ATOM 1501 C CA . LEU A 1 202 ? 28.936 -39.006 49.728 1.00 39.72 202 LEU A CA 1
ATOM 1502 C C . LEU A 1 202 ? 30.313 -39.666 49.691 1.00 39.72 202 LEU A C 1
ATOM 1504 O O . LEU A 1 202 ? 30.805 -40.048 48.631 1.00 39.72 202 LEU A O 1
ATOM 1508 N N . ALA A 1 203 ? 30.961 -39.681 50.856 1.00 38.62 203 ALA A N 1
ATOM 1509 C CA . ALA A 1 203 ? 31.992 -40.658 51.149 1.00 38.62 203 ALA A CA 1
ATOM 1510 C C . ALA A 1 203 ? 31.31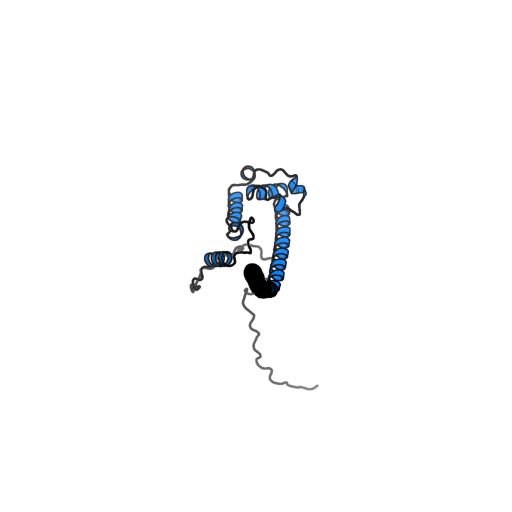5 -42.024 51.367 1.00 38.62 203 ALA A C 1
ATOM 1512 O O . ALA A 1 203 ? 30.203 -42.102 51.883 1.00 38.62 203 ALA A O 1
ATOM 1513 N N . GLU A 1 204 ? 32.025 -43.034 50.888 1.00 43.00 204 GLU A N 1
ATOM 1514 C CA . GLU A 1 204 ? 31.809 -44.479 50.792 1.00 43.00 204 GLU A CA 1
ATOM 1515 C C . GLU A 1 204 ? 31.056 -45.256 51.902 1.00 43.00 204 GLU A C 1
ATOM 1517 O O . GLU A 1 204 ? 30.819 -44.752 53.000 1.00 43.00 204 GLU A O 1
ATOM 1522 N N . PRO A 1 205 ? 30.664 -46.514 51.588 1.00 46.06 205 PRO A N 1
ATOM 1523 C CA . PRO A 1 205 ? 29.666 -47.296 52.305 1.00 46.06 205 PRO A CA 1
ATOM 1524 C C . PRO A 1 205 ? 30.262 -48.040 53.504 1.00 46.06 205 PRO A C 1
ATOM 1526 O O . PRO A 1 205 ? 31.418 -48.453 53.483 1.00 46.06 205 PRO A O 1
ATOM 1529 N N . GLN A 1 206 ? 29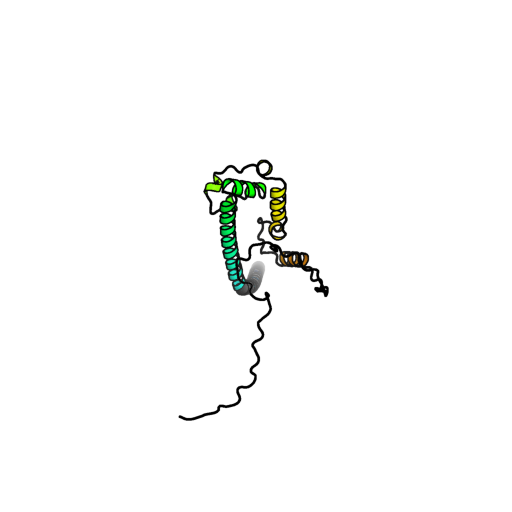.434 -48.307 54.516 1.00 41.34 206 GLN A N 1
ATOM 1530 C CA . GLN A 1 206 ? 29.718 -49.357 55.492 1.00 41.34 206 GLN A CA 1
ATOM 1531 C C . GLN A 1 206 ? 28.660 -50.452 55.397 1.00 41.34 206 GLN A C 1
ATOM 1533 O O . GLN A 1 206 ? 27.494 -50.281 55.743 1.00 41.34 206 GLN A O 1
ATOM 1538 N N . THR A 1 207 ? 29.126 -51.571 54.860 1.00 42.19 207 THR A N 1
ATOM 1539 C CA . THR A 1 207 ? 28.606 -52.926 54.994 1.00 42.19 207 THR A CA 1
ATOM 1540 C C . THR A 1 207 ? 28.537 -53.348 56.462 1.00 42.19 207 THR A C 1
ATOM 1542 O O . THR A 1 207 ? 29.495 -53.140 57.204 1.00 42.19 207 THR A O 1
ATOM 1545 N N . GLY A 1 208 ? 27.455 -54.020 56.848 1.00 37.84 208 GLY A N 1
ATOM 1546 C CA . GLY A 1 208 ? 27.372 -54.824 58.066 1.00 37.84 208 GLY A CA 1
ATOM 1547 C C . GLY A 1 208 ? 26.391 -55.968 57.829 1.00 37.84 208 GLY A C 1
ATOM 1548 O O . GLY A 1 208 ? 25.215 -55.720 57.587 1.00 37.84 208 GLY A O 1
ATOM 1549 N N . GLU A 1 209 ? 26.918 -57.188 57.786 1.00 41.25 209 GLU A N 1
ATOM 1550 C CA . GLU A 1 209 ? 26.222 -58.451 57.525 1.00 41.25 209 GLU A CA 1
ATOM 1551 C C . GLU A 1 209 ? 25.241 -58.856 58.641 1.00 41.25 209 GLU A C 1
ATOM 1553 O O . GLU A 1 209 ? 25.487 -58.552 59.804 1.00 41.25 209 GLU A O 1
ATOM 1558 N N . SER A 1 210 ? 24.238 -59.651 58.229 1.00 40.62 210 SER A N 1
ATOM 1559 C CA . SER A 1 210 ? 23.422 -60.639 58.977 1.00 40.62 210 SER A CA 1
ATOM 1560 C C . SER A 1 210 ? 22.581 -60.181 60.171 1.00 40.62 210 SER A C 1
ATOM 1562 O O . SER A 1 210 ? 23.139 -59.914 61.254 1.00 40.62 210 SER A O 1
#

pLDDT: mean 71.13, std 19.14, range [37.84, 98.06]

Secondary structure (DSSP, 8-state):
--HHHHHHHHHHHHHHHHHHHHHHHHHHHHHHHHHHHHHHHHHHHHHHHHHHHHHHHHHHHHHHHHHHHHHHHHHHHHHH-HHHHHHHHHHHSTT-HHHH-TT-GGGGGSPPP-HHHHS-HHHHHHHHHHHHSTTTTT-TTS-TTS-HHHHHHHHHHHS--------S-PPPPP-TTTTS---S---S-TT----PPP------------